Protein AF-A0A7S2EVF1-F1 (afdb_monomer_lite)

Organism: NCBI:txid49249

Foldseek 3Di:
DVVVVVVLVVVVPDDPPPCCPDPVVLVNLLVLLVVLLVCCVVPVDPVSVVSNVVSLVVLVVVVVVPPLVSVLSSLLSVLSVCLVPPPDPVVSLVSLVVSLVSCVVVVVLLSNLVSLQVSLVSLCVDPVRVVCNLVSLVSSLVSCVVVPVPVVSVVSCVVCVVSCVVVVVPPDPPPPPDDDDPDDDDDDDDDDDDDDDDDPDPDD

InterPro domains:
  IPR053159 Hybrid Signal Transduction Histidine Kinase [PTHR43642] (4-168)

pLDDT: mean 82.3, std 19.76, range [34.09, 98.44]

Sequence (204 aa):
VDKATEIYDQLKTSDMGCFKGTMFFNARLFFFALIEIHNFRITKKRKCNKNATKYRDMLRKYVAGGAINLVHKVQLLDAEMMKRTSQNSDKVLQKYKAAIVSATRSGFLQDAALSNYLCAQYCQTNSKLESYHEMYMVKSRDQFLSWGASEVAKSLCERYPNVFSKMKSLRPRRSSSSVHSIGQFSSTSKFQERHKAVNISDIN

Secondary structure (DSSP, 8-state):
-HHHHHHHHHHHHS--GGGGGSHHHHHHHHHHHHHHHHHHHHH--HHHHHHHHHHHHHHHHHHHTT-GGGHHHHHHHHHHHHTTT-S-HHHHHHHHHHHHHHHHHTT-HHHHHHHHHHHHHHHHT-TTTGGGHHHHHHHHHHHHHHHT-HHHHHHHHHH-HHHHHHHHHSS------------------------PPPP-----

Radius of gyration: 25.0 Å; chains: 1; bounding box: 50×73×69 Å

Structure (mmCIF, N/CA/C/O backbone):
data_AF-A0A7S2EVF1-F1
#
_entry.id   AF-A0A7S2EVF1-F1
#
loop_
_atom_site.group_PDB
_atom_site.id
_atom_site.type_symbol
_atom_site.label_atom_id
_atom_site.label_alt_id
_atom_site.label_comp_id
_atom_site.label_asym_id
_atom_site.label_entity_id
_atom_site.label_seq_id
_atom_site.pdbx_PDB_ins_code
_atom_site.Cartn_x
_atom_site.Cartn_y
_atom_site.Cartn_z
_atom_site.occupancy
_atom_site.B_iso_or_equiv
_atom_site.auth_seq_id
_atom_site.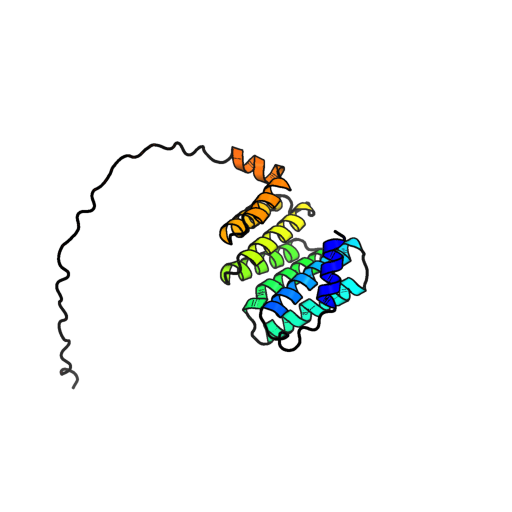auth_comp_id
_atom_site.auth_asym_id
_atom_site.auth_atom_id
_atom_site.pdbx_PDB_model_num
ATOM 1 N N . VAL A 1 1 ? 6.681 4.103 18.332 1.00 55.03 1 VAL A N 1
ATOM 2 C CA . VAL A 1 1 ? 6.821 4.710 16.985 1.00 55.03 1 VAL A CA 1
ATOM 3 C C . VAL A 1 1 ? 8.280 5.046 16.714 1.00 55.03 1 VAL A C 1
ATOM 5 O O . VAL A 1 1 ? 8.757 4.753 15.628 1.00 55.03 1 VAL A O 1
ATOM 8 N N . ASP A 1 2 ? 9.016 5.511 17.723 1.00 64.38 2 ASP A N 1
ATOM 9 C CA . ASP A 1 2 ? 10.409 5.966 17.592 1.00 64.38 2 ASP A CA 1
ATOM 10 C C . ASP A 1 2 ? 11.373 4.879 17.108 1.00 64.38 2 ASP A C 1
ATOM 12 O O . ASP A 1 2 ? 12.089 5.106 16.140 1.00 64.38 2 ASP A O 1
ATOM 16 N N . LYS A 1 3 ? 11.283 3.652 17.645 1.00 68.12 3 LYS A N 1
ATOM 17 C CA . LYS A 1 3 ? 12.075 2.506 17.150 1.00 68.12 3 LYS A CA 1
ATOM 18 C C . LYS A 1 3 ? 11.833 2.188 15.669 1.00 68.12 3 LYS A C 1
ATOM 20 O O . LYS A 1 3 ? 12.748 1.786 14.965 1.00 68.12 3 LYS A O 1
ATOM 25 N N . ALA A 1 4 ? 10.604 2.354 15.175 1.00 64.12 4 ALA A N 1
ATOM 26 C CA . ALA A 1 4 ? 10.293 2.090 13.769 1.00 64.12 4 ALA A CA 1
ATOM 27 C C . ALA A 1 4 ? 10.863 3.184 12.852 1.00 64.12 4 ALA A C 1
ATOM 29 O O . ALA A 1 4 ? 11.315 2.883 11.750 1.00 64.12 4 ALA A O 1
ATOM 30 N N . THR A 1 5 ? 10.868 4.435 13.319 1.00 70.69 5 THR A N 1
ATOM 31 C CA . THR A 1 5 ? 11.497 5.566 12.626 1.00 70.69 5 THR A CA 1
ATOM 32 C C . THR A 1 5 ? 13.019 5.430 12.612 1.00 70.69 5 THR A C 1
ATOM 34 O O . THR A 1 5 ? 13.636 5.626 11.572 1.00 70.69 5 THR A O 1
ATOM 37 N N . GLU A 1 6 ? 13.615 5.016 13.729 1.00 77.56 6 GLU A N 1
ATOM 38 C CA . GLU A 1 6 ? 15.051 4.762 13.846 1.00 77.56 6 GLU A CA 1
ATOM 39 C C . GLU A 1 6 ? 15.503 3.640 12.903 1.00 77.56 6 GLU A C 1
ATOM 41 O O . GLU A 1 6 ? 16.410 3.837 12.097 1.00 77.56 6 GLU A O 1
ATOM 46 N N . ILE A 1 7 ? 14.814 2.492 12.926 1.00 75.81 7 ILE A N 1
ATOM 47 C CA . ILE A 1 7 ? 15.079 1.382 12.001 1.00 75.81 7 ILE A CA 1
ATOM 48 C C . ILE A 1 7 ? 14.891 1.839 10.551 1.00 75.81 7 ILE A C 1
ATOM 50 O O . ILE A 1 7 ? 15.682 1.478 9.685 1.00 75.81 7 ILE A O 1
ATOM 54 N N . TYR A 1 8 ? 13.867 2.646 10.263 1.00 77.00 8 TYR A N 1
ATOM 55 C CA . TYR A 1 8 ? 13.660 3.200 8.928 1.00 77.00 8 TYR A CA 1
ATOM 56 C C . TYR A 1 8 ? 14.846 4.058 8.467 1.00 77.00 8 TYR A C 1
ATOM 58 O O . TYR A 1 8 ? 15.312 3.877 7.341 1.00 77.00 8 TYR A O 1
ATOM 66 N N . ASP A 1 9 ? 15.354 4.949 9.319 1.00 80.38 9 ASP A N 1
ATOM 67 C CA . ASP A 1 9 ? 16.477 5.827 8.986 1.00 80.38 9 ASP A CA 1
ATOM 68 C C . ASP A 1 9 ? 17.795 5.049 8.841 1.00 80.38 9 ASP A C 1
ATOM 70 O O . ASP A 1 9 ? 18.510 5.261 7.858 1.00 80.38 9 ASP A O 1
ATOM 74 N N . GLN A 1 10 ? 18.071 4.089 9.733 1.00 81.19 10 GLN A N 1
ATOM 75 C CA . GLN A 1 10 ? 19.222 3.177 9.631 1.00 81.19 10 GLN A CA 1
ATOM 76 C C . GLN A 1 10 ? 19.178 2.356 8.346 1.00 81.19 10 GLN A C 1
ATOM 78 O O . GLN A 1 10 ? 20.156 2.253 7.601 1.00 81.19 10 GLN A O 1
ATOM 83 N N . LEU A 1 11 ? 18.009 1.779 8.056 1.00 78.75 11 LEU A N 1
ATOM 84 C CA . LEU A 1 11 ? 17.814 1.034 6.835 1.00 78.75 11 LEU A CA 1
ATOM 85 C C . LEU A 1 11 ? 18.075 1.972 5.667 1.00 78.75 11 LEU A C 1
ATOM 87 O O . LEU A 1 11 ? 18.938 1.651 4.866 1.00 78.75 11 LEU A O 1
ATOM 91 N N . LYS A 1 12 ? 17.430 3.135 5.582 1.00 77.44 12 LYS A N 1
ATOM 92 C CA . LYS A 1 12 ? 17.523 4.075 4.454 1.00 77.44 12 LYS A CA 1
ATOM 93 C C . LYS A 1 12 ? 18.947 4.483 4.062 1.00 77.44 12 LYS A C 1
ATOM 95 O O . LYS A 1 12 ? 19.180 4.669 2.867 1.00 77.44 12 LYS A O 1
ATOM 100 N N . THR A 1 13 ? 19.862 4.628 5.017 1.00 78.69 13 THR A N 1
ATOM 101 C CA . THR A 1 13 ? 21.265 5.009 4.768 1.00 78.69 13 THR A CA 1
ATOM 102 C C . THR A 1 13 ? 22.155 3.838 4.351 1.00 78.69 13 THR A C 1
ATOM 104 O O . THR A 1 13 ? 23.229 4.067 3.802 1.00 78.69 13 THR A O 1
ATOM 107 N N . SER A 1 14 ? 21.704 2.598 4.549 1.00 78.12 14 SER A N 1
ATOM 108 C CA . SER A 1 14 ? 22.456 1.392 4.189 1.00 78.12 14 SER A CA 1
ATOM 109 C C . SER A 1 14 ? 22.606 1.252 2.665 1.00 78.12 14 SER A C 1
ATOM 111 O O . SER A 1 14 ? 21.599 1.219 1.944 1.00 78.12 14 SER A O 1
ATOM 113 N N . ASP A 1 15 ? 23.846 1.136 2.168 1.00 76.88 15 ASP A N 1
ATOM 114 C CA . ASP A 1 15 ? 24.102 0.828 0.757 1.00 76.88 15 ASP A CA 1
ATOM 115 C C . ASP A 1 15 ? 23.818 -0.649 0.477 1.00 76.88 15 ASP A C 1
ATOM 117 O O . ASP A 1 15 ? 24.323 -1.550 1.137 1.00 76.88 15 ASP A O 1
ATOM 121 N N . MET A 1 16 ? 22.986 -0.889 -0.531 1.00 71.94 16 MET A N 1
ATOM 122 C CA . MET A 1 16 ? 22.567 -2.233 -0.922 1.00 71.94 16 MET A CA 1
ATOM 123 C C . MET A 1 16 ? 23.526 -2.863 -1.943 1.00 71.94 16 MET A C 1
ATOM 125 O O . MET A 1 16 ? 23.289 -3.994 -2.352 1.00 71.94 16 MET A O 1
ATOM 129 N N . GLY A 1 17 ? 24.570 -2.153 -2.395 1.00 77.00 17 GLY A N 1
ATOM 130 C CA . GLY A 1 17 ? 25.591 -2.698 -3.297 1.00 77.00 17 GLY A CA 1
ATOM 131 C C . GLY A 1 17 ? 24.996 -3.411 -4.519 1.00 77.00 17 GLY A C 1
ATOM 132 O O . GLY A 1 17 ? 24.158 -2.847 -5.231 1.00 77.00 17 GLY A O 1
ATOM 133 N N . CYS A 1 18 ? 25.388 -4.672 -4.730 1.00 70.62 18 CYS A N 1
ATOM 134 C CA . CYS A 1 18 ? 24.911 -5.533 -5.820 1.00 70.62 18 CYS A CA 1
ATOM 135 C C . CYS A 1 18 ? 23.431 -5.952 -5.700 1.00 70.62 18 CYS A C 1
ATOM 137 O O . CYS A 1 18 ? 22.826 -6.370 -6.686 1.00 70.62 18 CYS A O 1
ATOM 139 N N . PHE A 1 19 ? 22.793 -5.783 -4.537 1.00 70.81 19 PHE A N 1
ATOM 140 C CA . PHE A 1 19 ? 21.404 -6.195 -4.317 1.00 70.81 19 PHE A CA 1
ATOM 141 C C . PHE A 1 19 ? 20.368 -5.255 -4.951 1.00 70.81 19 PHE A C 1
ATOM 143 O O . PHE A 1 19 ? 19.174 -5.557 -4.905 1.00 70.81 19 PHE A O 1
ATOM 150 N N . LYS A 1 20 ? 20.785 -4.146 -5.580 1.00 67.44 20 LYS A N 1
ATOM 151 C CA . LYS A 1 20 ? 19.907 -3.132 -6.203 1.00 67.44 20 LYS A CA 1
ATOM 152 C C . LYS A 1 20 ? 19.003 -3.672 -7.330 1.00 67.44 20 LYS A C 1
ATOM 154 O O . LYS A 1 20 ? 18.034 -3.009 -7.680 1.00 67.44 20 LYS A O 1
ATOM 159 N N . GLY A 1 21 ? 19.273 -4.867 -7.863 1.00 67.69 21 GLY A N 1
ATOM 160 C CA . GLY A 1 21 ? 18.413 -5.558 -8.840 1.00 67.69 21 GLY A CA 1
ATOM 161 C C . GLY A 1 21 ? 17.514 -6.658 -8.258 1.00 67.69 21 GLY A C 1
ATOM 162 O O . GLY A 1 21 ? 16.771 -7.297 -8.995 1.00 67.69 21 GLY A O 1
ATOM 163 N N . THR A 1 22 ? 17.581 -6.918 -6.951 1.00 81.44 22 THR A N 1
ATOM 164 C CA . THR A 1 22 ? 16.930 -8.089 -6.342 1.00 81.44 22 THR A CA 1
ATOM 165 C C . THR A 1 22 ? 15.498 -7.820 -5.888 1.00 81.44 22 THR A C 1
ATOM 167 O O . THR A 1 22 ? 15.088 -6.686 -5.626 1.00 81.44 22 THR A O 1
ATOM 170 N N . MET A 1 23 ? 14.734 -8.900 -5.709 1.00 80.50 23 MET A N 1
ATOM 171 C CA . MET A 1 23 ? 13.386 -8.849 -5.137 1.00 80.50 23 MET A CA 1
ATOM 172 C C . MET A 1 23 ? 13.354 -8.137 -3.774 1.00 80.50 23 MET A C 1
ATOM 174 O O . MET A 1 23 ? 12.434 -7.362 -3.514 1.00 80.50 23 MET A O 1
ATOM 178 N N . PHE A 1 24 ? 14.366 -8.346 -2.926 1.00 81.25 24 PHE A N 1
ATOM 179 C CA . PHE A 1 24 ? 14.456 -7.724 -1.601 1.00 81.25 24 PHE A CA 1
ATOM 180 C C . PHE A 1 24 ? 14.573 -6.205 -1.683 1.00 81.25 24 PHE A C 1
ATOM 182 O O . PHE A 1 24 ? 13.913 -5.482 -0.933 1.00 81.25 24 PHE A O 1
ATOM 189 N N . PHE A 1 25 ? 15.358 -5.708 -2.639 1.00 86.25 25 PHE A N 1
ATOM 190 C CA . PHE A 1 25 ? 15.462 -4.277 -2.882 1.00 86.25 25 PHE A CA 1
ATOM 191 C C . PHE A 1 25 ? 14.127 -3.687 -3.344 1.00 86.25 25 PHE A C 1
ATOM 193 O O . PHE A 1 25 ? 13.690 -2.667 -2.813 1.00 86.25 25 PHE A O 1
ATOM 200 N N . ASN A 1 26 ? 13.418 -4.365 -4.248 1.00 88.81 26 ASN A N 1
ATOM 201 C CA . ASN A 1 26 ? 12.102 -3.917 -4.707 1.00 88.81 26 ASN A CA 1
ATOM 202 C C . ASN A 1 26 ? 11.056 -3.907 -3.581 1.00 88.81 26 ASN A C 1
ATOM 204 O O . ASN A 1 26 ? 10.290 -2.949 -3.452 1.00 88.81 26 ASN A O 1
ATOM 208 N N . ALA A 1 27 ? 11.042 -4.937 -2.730 1.00 88.31 27 ALA A N 1
ATOM 209 C CA . ALA A 1 27 ? 10.176 -4.986 -1.553 1.00 88.31 27 ALA A CA 1
ATOM 210 C C . ALA A 1 27 ? 10.473 -3.823 -0.594 1.00 88.31 27 ALA A C 1
ATOM 212 O O . ALA A 1 27 ? 9.561 -3.143 -0.124 1.00 88.31 27 ALA A O 1
ATOM 213 N N . ARG A 1 28 ? 11.754 -3.532 -0.371 1.00 89.38 28 ARG A N 1
ATOM 214 C CA . ARG A 1 28 ? 12.200 -2.409 0.451 1.00 89.38 28 ARG A CA 1
ATOM 215 C C . ARG A 1 28 ? 11.779 -1.052 -0.118 1.00 89.38 28 ARG A C 1
ATOM 217 O O . ARG A 1 28 ? 11.241 -0.240 0.629 1.00 89.38 28 ARG A O 1
ATOM 224 N N . LEU A 1 29 ? 11.963 -0.811 -1.420 1.00 91.94 29 LEU A N 1
ATOM 225 C CA . LEU A 1 29 ? 11.494 0.416 -2.083 1.00 91.94 29 LEU A CA 1
ATOM 226 C C . LEU A 1 29 ? 9.989 0.623 -1.883 1.00 91.94 29 LEU A C 1
ATOM 228 O O . LEU A 1 29 ? 9.541 1.733 -1.603 1.00 91.94 29 LEU A O 1
ATOM 232 N N . PHE A 1 30 ? 9.218 -0.457 -2.000 1.00 95.06 30 PHE A N 1
ATOM 233 C CA . PHE A 1 30 ? 7.774 -0.434 -1.811 1.00 95.06 30 PHE A CA 1
ATOM 234 C C . PHE A 1 30 ? 7.374 -0.041 -0.384 1.00 95.06 30 PHE A C 1
ATOM 236 O O . PHE A 1 30 ? 6.577 0.882 -0.207 1.00 95.06 30 PHE A O 1
ATOM 243 N N . PHE A 1 31 ? 7.955 -0.674 0.637 1.00 93.88 31 PHE A N 1
ATOM 244 C CA . PHE A 1 31 ? 7.644 -0.327 2.026 1.00 93.88 31 PHE A CA 1
ATOM 245 C C . PHE A 1 31 ? 8.135 1.075 2.400 1.00 93.88 31 PHE A C 1
ATOM 247 O O . PHE A 1 31 ? 7.414 1.811 3.071 1.00 93.88 31 PHE A O 1
ATOM 254 N N . PHE A 1 32 ? 9.301 1.500 1.908 1.00 93.56 32 PHE A N 1
ATOM 255 C CA . PHE A 1 32 ? 9.779 2.871 2.095 1.00 93.56 32 PHE A CA 1
ATOM 256 C C . PHE A 1 32 ? 8.841 3.906 1.481 1.00 93.56 32 PHE A C 1
ATOM 258 O O . PHE A 1 32 ? 8.575 4.932 2.103 1.00 93.56 32 PHE A O 1
ATOM 265 N N . ALA A 1 33 ? 8.295 3.635 0.294 1.00 95.25 33 ALA A N 1
ATOM 266 C CA . ALA A 1 33 ? 7.301 4.510 -0.309 1.00 95.25 33 ALA A CA 1
ATOM 267 C C . ALA A 1 33 ? 6.054 4.642 0.583 1.00 95.25 33 ALA A C 1
ATOM 269 O O . ALA A 1 33 ? 5.615 5.762 0.839 1.00 95.25 33 ALA A O 1
ATOM 270 N N . LEU A 1 34 ? 5.523 3.535 1.119 1.00 95.12 34 LEU A N 1
ATOM 271 C CA . LEU A 1 34 ? 4.372 3.561 2.033 1.00 95.12 34 LEU A CA 1
ATOM 272 C C . LEU A 1 34 ? 4.665 4.328 3.331 1.00 95.12 34 LEU A C 1
ATOM 274 O O . LEU A 1 34 ? 3.843 5.141 3.761 1.00 95.12 34 LEU A O 1
ATOM 278 N N . ILE A 1 35 ? 5.841 4.117 3.929 1.00 92.75 35 ILE A N 1
ATOM 279 C CA . ILE A 1 35 ? 6.273 4.828 5.141 1.00 92.75 35 ILE A CA 1
ATOM 280 C C . ILE A 1 35 ? 6.385 6.329 4.865 1.00 92.75 35 ILE A C 1
ATOM 282 O O . ILE A 1 35 ? 5.868 7.130 5.637 1.00 92.75 35 ILE A O 1
ATOM 286 N N . GLU A 1 36 ? 6.988 6.739 3.748 1.00 93.00 36 GLU A N 1
ATOM 287 C CA . GLU A 1 36 ? 7.104 8.158 3.394 1.00 93.00 36 GLU A CA 1
ATOM 288 C C . GLU A 1 36 ? 5.742 8.801 3.093 1.00 93.00 36 GLU A C 1
ATOM 290 O O . GLU A 1 36 ? 5.513 9.956 3.464 1.00 93.00 36 GLU A O 1
ATOM 295 N N . ILE A 1 37 ? 4.801 8.066 2.487 1.00 93.62 37 ILE A N 1
ATOM 296 C CA . ILE A 1 37 ? 3.418 8.537 2.311 1.00 93.62 37 ILE A CA 1
ATOM 297 C C . ILE A 1 37 ? 2.750 8.754 3.676 1.00 93.62 37 ILE A C 1
ATOM 299 O O . ILE A 1 37 ? 2.117 9.792 3.900 1.00 93.62 37 ILE A O 1
ATOM 303 N N . HIS A 1 38 ? 2.921 7.813 4.606 1.00 91.00 38 HIS A N 1
ATOM 304 C CA . HIS A 1 38 ? 2.386 7.920 5.959 1.00 91.00 38 HIS A CA 1
ATOM 305 C C . HIS A 1 38 ? 3.026 9.075 6.746 1.00 91.00 38 HIS A C 1
ATOM 307 O O . HIS A 1 38 ? 2.318 9.903 7.321 1.00 91.00 38 HIS A O 1
ATOM 313 N N . ASN A 1 39 ? 4.353 9.196 6.709 1.00 90.44 39 ASN A N 1
ATOM 314 C CA . ASN A 1 39 ? 5.100 10.264 7.368 1.00 90.44 39 ASN A CA 1
ATOM 315 C C . ASN A 1 39 ? 4.745 11.633 6.798 1.00 90.44 39 ASN A C 1
ATOM 317 O O . ASN A 1 39 ? 4.622 12.597 7.552 1.00 90.44 39 ASN A O 1
ATOM 321 N N . PHE A 1 40 ? 4.515 11.742 5.488 1.00 91.31 40 PHE A N 1
ATOM 322 C CA . PHE A 1 40 ? 4.000 12.971 4.894 1.00 91.31 40 PHE A CA 1
ATOM 323 C C . PHE A 1 40 ? 2.616 13.332 5.440 1.00 91.31 40 PHE A C 1
ATOM 325 O O . PHE A 1 40 ? 2.336 14.509 5.651 1.00 91.31 40 PHE A O 1
ATOM 332 N N . ARG A 1 41 ? 1.743 12.351 5.696 1.00 87.56 41 ARG A N 1
ATOM 333 C CA . ARG A 1 41 ? 0.413 12.612 6.266 1.00 87.56 41 ARG A CA 1
ATOM 334 C C . ARG A 1 41 ? 0.501 13.248 7.654 1.00 87.56 41 ARG A C 1
ATOM 336 O O . ARG A 1 41 ? -0.267 14.171 7.909 1.00 87.56 41 ARG A O 1
ATOM 343 N N . ILE A 1 42 ? 1.433 12.784 8.487 1.00 87.88 42 ILE A N 1
ATOM 344 C CA . ILE A 1 42 ? 1.648 13.285 9.853 1.00 87.88 42 ILE A CA 1
ATOM 345 C C . ILE A 1 42 ? 2.418 14.610 9.838 1.00 87.88 42 ILE A C 1
ATOM 347 O O . ILE A 1 42 ? 1.977 15.598 10.406 1.00 87.88 42 ILE A O 1
ATOM 351 N N . THR A 1 43 ? 3.569 14.645 9.166 1.00 88.62 43 THR A N 1
ATOM 352 C CA . THR A 1 43 ? 4.529 15.756 9.274 1.00 88.62 43 THR A CA 1
ATOM 353 C C . THR A 1 43 ? 4.333 16.857 8.234 1.00 88.62 43 THR A C 1
ATOM 355 O O . THR A 1 43 ? 4.904 17.933 8.377 1.00 88.62 43 THR A O 1
ATOM 358 N N . LYS A 1 44 ? 3.615 16.577 7.135 1.00 88.31 44 LYS A N 1
ATOM 359 C CA . LYS A 1 44 ? 3.437 17.456 5.958 1.00 88.31 44 LYS A CA 1
ATOM 360 C C . LYS A 1 44 ? 4.744 17.943 5.310 1.00 88.31 44 LYS A C 1
ATOM 362 O O . LYS A 1 44 ? 4.727 18.810 4.435 1.00 88.31 44 LYS A O 1
ATOM 367 N N . LYS A 1 45 ? 5.893 17.351 5.658 1.00 88.81 45 LYS A N 1
ATOM 368 C CA . LYS A 1 45 ? 7.207 17.745 5.134 1.00 88.81 45 LYS A CA 1
ATOM 369 C C . LYS A 1 45 ? 7.330 17.411 3.647 1.00 88.81 45 LYS A C 1
ATOM 371 O O . LYS A 1 45 ? 7.246 16.251 3.246 1.00 88.81 45 LYS A O 1
ATOM 376 N N . ARG A 1 46 ? 7.657 18.412 2.820 1.00 88.88 46 ARG A N 1
ATOM 377 C CA . ARG A 1 46 ? 7.876 18.250 1.365 1.00 88.88 46 ARG A CA 1
ATOM 378 C C . ARG A 1 46 ? 8.877 17.140 1.016 1.00 88.88 46 ARG A C 1
ATOM 380 O O . ARG A 1 46 ? 8.694 16.461 0.008 1.00 88.88 46 ARG A O 1
ATOM 387 N N . LYS A 1 47 ? 9.904 16.928 1.850 1.00 90.69 47 LYS A N 1
ATOM 388 C CA . LYS A 1 47 ? 10.914 15.868 1.673 1.00 90.69 47 LYS A CA 1
ATOM 389 C C . LYS A 1 47 ? 10.285 14.469 1.623 1.00 90.69 47 LYS A C 1
ATOM 391 O O . LYS A 1 47 ? 10.650 13.691 0.749 1.00 90.69 47 LYS A O 1
ATOM 396 N N . CYS A 1 48 ? 9.310 14.180 2.485 1.00 88.88 48 CYS A N 1
ATOM 397 C CA . CYS A 1 48 ? 8.631 12.883 2.510 1.00 88.88 48 CYS A CA 1
ATOM 398 C C . CYS A 1 48 ? 7.852 12.632 1.218 1.00 88.88 48 CYS A C 1
ATOM 400 O O . CYS A 1 48 ? 7.986 11.580 0.601 1.00 88.88 48 CYS A O 1
ATOM 402 N N . ASN A 1 49 ? 7.125 13.644 0.728 1.00 89.88 49 ASN A N 1
ATOM 403 C CA . ASN A 1 49 ? 6.417 13.524 -0.546 1.00 89.88 49 ASN A CA 1
ATOM 404 C C . ASN A 1 49 ? 7.381 13.301 -1.723 1.00 89.88 49 ASN A C 1
ATOM 406 O O . ASN A 1 49 ? 7.119 12.454 -2.570 1.00 89.88 49 ASN A O 1
ATOM 410 N N . LYS A 1 50 ? 8.519 14.011 -1.756 1.00 92.88 50 LYS A N 1
ATOM 411 C CA . LYS A 1 50 ? 9.555 13.802 -2.782 1.00 92.88 50 LYS A CA 1
ATOM 412 C C . LYS A 1 50 ? 10.111 12.373 -2.747 1.00 92.88 50 LYS A C 1
ATOM 414 O O . LYS A 1 50 ? 10.245 11.757 -3.800 1.00 92.88 50 LYS A O 1
ATOM 419 N N . ASN A 1 51 ? 10.397 11.836 -1.559 1.00 92.62 51 ASN A N 1
ATOM 420 C CA . ASN A 1 51 ? 10.910 10.471 -1.411 1.00 92.62 51 ASN A CA 1
ATOM 421 C C . ASN A 1 51 ? 9.875 9.424 -1.841 1.00 92.62 51 ASN A C 1
ATOM 423 O O . ASN A 1 51 ? 10.215 8.519 -2.598 1.00 92.62 51 ASN A O 1
ATOM 427 N N . ALA A 1 52 ? 8.615 9.576 -1.423 1.00 93.38 52 ALA A N 1
ATOM 428 C CA . ALA A 1 52 ? 7.525 8.694 -1.832 1.00 93.38 52 ALA A CA 1
ATOM 429 C C . ALA A 1 52 ? 7.388 8.627 -3.362 1.00 93.38 52 ALA A C 1
ATOM 431 O O . ALA A 1 52 ? 7.380 7.537 -3.935 1.00 93.38 52 ALA A O 1
ATOM 432 N N . THR A 1 53 ? 7.355 9.789 -4.027 1.00 94.75 53 THR A N 1
ATOM 433 C CA . THR A 1 53 ? 7.303 9.867 -5.494 1.00 94.75 53 THR A CA 1
ATOM 434 C C . THR A 1 53 ? 8.534 9.224 -6.130 1.00 94.75 53 THR A C 1
ATOM 436 O O . THR A 1 53 ? 8.390 8.416 -7.041 1.00 94.75 53 THR A O 1
ATOM 439 N N . LYS A 1 54 ? 9.739 9.492 -5.604 1.00 95.12 54 LYS A N 1
ATOM 440 C CA . LYS A 1 54 ? 10.988 8.889 -6.095 1.00 95.12 54 LYS A CA 1
ATOM 441 C C . LYS A 1 54 ? 10.930 7.359 -6.077 1.00 95.12 54 LYS A C 1
ATOM 443 O O . LYS A 1 54 ? 11.202 6.731 -7.096 1.00 95.12 54 LYS A O 1
ATOM 448 N N . TYR A 1 55 ? 10.588 6.754 -4.939 1.00 94.62 55 TYR A N 1
ATOM 449 C CA . TYR A 1 55 ? 10.568 5.294 -4.798 1.00 94.62 55 TYR A CA 1
ATOM 450 C C . TYR A 1 55 ? 9.511 4.640 -5.688 1.00 94.62 55 TYR A C 1
ATOM 452 O O . TYR A 1 55 ? 9.774 3.625 -6.333 1.00 94.62 55 TYR A O 1
ATOM 460 N N . ARG A 1 56 ? 8.335 5.258 -5.785 1.00 95.75 56 ARG A N 1
ATOM 461 C CA . ARG A 1 56 ? 7.292 4.823 -6.708 1.00 95.75 56 ARG A CA 1
ATOM 462 C C . ARG A 1 56 ? 7.753 4.875 -8.165 1.00 95.75 56 ARG A C 1
ATOM 464 O O . ARG A 1 56 ? 7.521 3.922 -8.903 1.00 95.75 56 ARG A O 1
ATOM 471 N N . ASP A 1 57 ? 8.377 5.969 -8.592 1.00 95.75 57 ASP A N 1
ATOM 472 C CA . ASP A 1 57 ? 8.801 6.134 -9.983 1.00 95.75 57 ASP A CA 1
ATOM 473 C C . ASP A 1 57 ? 9.921 5.156 -10.353 1.00 95.75 57 ASP A C 1
ATOM 475 O O . ASP A 1 57 ? 9.956 4.667 -11.481 1.00 95.75 57 ASP A O 1
ATOM 479 N N . MET A 1 58 ? 10.783 4.791 -9.398 1.00 94.31 58 MET A N 1
ATOM 480 C CA . MET A 1 58 ? 11.738 3.690 -9.571 1.00 94.31 58 MET A CA 1
ATOM 481 C C . MET A 1 58 ? 11.023 2.356 -9.831 1.00 94.31 58 MET A C 1
ATOM 483 O O . MET A 1 58 ? 11.313 1.699 -10.827 1.00 94.31 58 MET A O 1
ATOM 487 N N . LEU A 1 59 ? 10.041 1.985 -9.000 1.00 94.75 59 LEU A N 1
ATOM 488 C CA . LEU A 1 59 ? 9.263 0.754 -9.202 1.00 94.75 59 LEU A CA 1
ATOM 489 C C . LEU A 1 59 ? 8.497 0.767 -10.529 1.00 94.75 59 LEU A C 1
ATOM 491 O O . LEU A 1 59 ? 8.438 -0.241 -11.227 1.00 94.75 59 LEU A O 1
ATOM 495 N N . ARG A 1 60 ? 7.951 1.922 -10.919 1.00 95.94 60 ARG A N 1
ATOM 496 C CA . ARG A 1 60 ? 7.275 2.093 -12.206 1.00 95.94 60 ARG A CA 1
ATOM 497 C C . ARG A 1 60 ? 8.221 1.879 -13.387 1.00 95.94 60 ARG A C 1
ATOM 499 O O . ARG A 1 60 ? 7.807 1.259 -14.360 1.00 95.94 60 ARG A O 1
ATOM 506 N N . LYS A 1 61 ? 9.467 2.361 -13.313 1.00 94.94 61 LYS A N 1
ATOM 507 C CA . LYS A 1 61 ? 10.480 2.093 -14.348 1.00 94.94 61 LYS A CA 1
ATOM 508 C C . LYS A 1 61 ? 10.743 0.595 -14.490 1.00 94.94 61 LYS A C 1
ATOM 510 O O . LYS A 1 61 ? 10.813 0.111 -15.611 1.00 94.94 61 LYS A O 1
ATOM 515 N N . TYR A 1 62 ? 10.809 -0.145 -13.383 1.00 93.38 62 TYR A N 1
ATOM 516 C CA . TYR A 1 62 ? 10.953 -1.603 -13.440 1.00 93.38 62 TYR A CA 1
ATOM 517 C C . TYR A 1 62 ? 9.735 -2.288 -14.060 1.00 93.38 62 TYR A C 1
ATOM 519 O O . TYR A 1 62 ? 9.902 -3.164 -14.901 1.00 93.38 62 TYR A O 1
ATOM 527 N N . VAL A 1 63 ? 8.517 -1.857 -13.716 1.00 95.19 63 VAL A N 1
ATOM 528 C CA . VAL A 1 63 ? 7.294 -2.364 -14.362 1.00 95.19 63 VAL A CA 1
ATOM 529 C C . VAL A 1 63 ? 7.313 -2.095 -15.870 1.00 95.19 63 VAL A C 1
ATOM 531 O O . VAL A 1 63 ? 7.009 -2.995 -16.645 1.00 95.19 63 VAL A O 1
ATOM 534 N N . ALA A 1 64 ? 7.712 -0.891 -16.295 1.00 94.50 64 ALA A N 1
ATOM 535 C CA . ALA A 1 64 ? 7.838 -0.544 -17.712 1.00 94.50 64 ALA A CA 1
ATOM 536 C C . ALA A 1 64 ? 8.915 -1.376 -18.432 1.00 94.50 64 ALA A C 1
ATOM 538 O O . ALA A 1 64 ? 8.761 -1.686 -19.606 1.00 94.50 64 ALA A O 1
ATOM 539 N N . GLY A 1 65 ? 9.970 -1.775 -17.716 1.00 92.12 65 GLY A N 1
ATOM 540 C CA . GLY A 1 65 ? 10.993 -2.706 -18.193 1.00 92.12 65 GLY A CA 1
ATOM 541 C C . GLY A 1 65 ? 10.599 -4.188 -18.135 1.00 92.12 65 GLY A C 1
ATOM 542 O O . GLY A 1 65 ? 11.450 -5.031 -18.392 1.00 92.12 65 GLY A O 1
ATOM 543 N N . GLY A 1 66 ? 9.352 -4.525 -17.780 1.00 91.44 66 GLY A N 1
ATOM 544 C CA . GLY A 1 66 ? 8.837 -5.901 -17.800 1.00 91.44 66 GLY A CA 1
ATOM 545 C C . GLY A 1 66 ? 8.721 -6.596 -16.438 1.00 91.44 66 GLY A C 1
ATOM 546 O O . GLY A 1 66 ? 8.339 -7.764 -16.386 1.00 91.44 66 GLY A O 1
ATOM 547 N N . ALA A 1 67 ? 8.987 -5.915 -15.317 1.00 91.75 67 ALA A N 1
ATOM 548 C CA . ALA A 1 67 ? 8.819 -6.489 -13.976 1.00 91.75 67 ALA A CA 1
ATOM 549 C C . ALA A 1 67 ? 7.334 -6.550 -13.557 1.00 91.75 67 ALA A C 1
ATOM 551 O O . ALA A 1 67 ? 6.855 -5.769 -12.728 1.00 91.75 67 ALA A O 1
ATOM 552 N N . ILE A 1 68 ? 6.585 -7.487 -14.144 1.00 91.44 68 ILE A N 1
ATOM 553 C CA . ILE A 1 68 ? 5.133 -7.653 -13.940 1.00 91.44 68 ILE A CA 1
ATOM 554 C C . ILE A 1 68 ? 4.796 -7.948 -12.467 1.00 91.44 68 ILE A C 1
ATOM 556 O O . ILE A 1 68 ? 3.778 -7.489 -11.952 1.00 91.44 68 ILE A O 1
ATOM 560 N N . ASN A 1 69 ? 5.696 -8.623 -11.746 1.00 92.25 69 ASN A N 1
ATOM 561 C CA . ASN A 1 69 ? 5.579 -8.914 -10.314 1.00 92.25 69 ASN A CA 1
ATOM 562 C C . ASN A 1 69 ? 5.616 -7.671 -9.400 1.00 92.25 69 ASN A C 1
ATOM 564 O O . ASN A 1 69 ? 5.502 -7.808 -8.185 1.00 92.25 69 ASN A O 1
ATOM 568 N N . LEU A 1 70 ? 5.797 -6.464 -9.944 1.00 95.00 70 LEU A N 1
ATOM 569 C CA . LEU A 1 70 ? 5.752 -5.203 -9.196 1.00 95.00 70 LEU A CA 1
ATOM 570 C C . LEU A 1 70 ? 4.500 -4.368 -9.502 1.00 95.00 70 LEU A C 1
ATOM 572 O O . LEU A 1 70 ? 4.284 -3.332 -8.867 1.00 95.00 70 LEU A O 1
ATOM 576 N N . VAL A 1 71 ? 3.658 -4.800 -10.446 1.00 96.69 71 VAL A N 1
ATOM 577 C CA . VAL A 1 71 ? 2.493 -4.034 -10.919 1.00 96.69 71 VAL A CA 1
ATOM 578 C C . VAL A 1 71 ? 1.542 -3.697 -9.773 1.00 96.69 71 VAL A C 1
ATOM 580 O O . VAL A 1 71 ? 1.156 -2.538 -9.613 1.00 96.69 71 VAL A O 1
ATOM 583 N N . HIS A 1 72 ? 1.191 -4.678 -8.940 1.00 97.12 72 HIS A N 1
ATOM 584 C CA . HIS A 1 72 ? 0.274 -4.477 -7.816 1.00 97.12 72 HIS A CA 1
ATOM 585 C C . HIS A 1 72 ? 0.834 -3.517 -6.762 1.00 97.12 72 HIS A C 1
ATOM 587 O O . HIS A 1 72 ? 0.089 -2.714 -6.202 1.00 97.12 72 HIS A O 1
ATOM 593 N N . LYS A 1 73 ? 2.155 -3.534 -6.542 1.00 97.44 73 LYS A N 1
ATOM 594 C CA . LYS A 1 73 ? 2.841 -2.604 -5.635 1.00 97.44 73 LYS A CA 1
ATOM 595 C C . LYS A 1 73 ? 2.723 -1.166 -6.134 1.00 97.44 73 LYS A C 1
ATOM 597 O O . LYS A 1 73 ? 2.347 -0.285 -5.365 1.00 97.44 73 LYS A O 1
ATOM 602 N N . VAL A 1 74 ? 2.978 -0.925 -7.423 1.00 97.69 74 VAL A N 1
ATOM 603 C CA . VAL A 1 74 ? 2.819 0.410 -8.030 1.00 97.69 74 VAL A CA 1
ATOM 604 C C . VAL A 1 74 ? 1.360 0.865 -7.977 1.00 97.69 74 VAL A C 1
ATOM 606 O O . VAL A 1 74 ? 1.095 2.001 -7.596 1.00 97.69 74 VAL A O 1
ATOM 609 N N . GLN A 1 75 ? 0.404 -0.015 -8.285 1.00 97.94 75 GLN A N 1
ATOM 610 C CA . GLN A 1 75 ? -1.026 0.305 -8.207 1.00 97.94 75 GLN A CA 1
ATOM 611 C C . GLN A 1 75 ? -1.466 0.701 -6.790 1.00 97.94 75 GLN A C 1
ATOM 613 O O . GLN A 1 75 ? -2.255 1.635 -6.637 1.00 97.94 75 GLN A O 1
ATOM 618 N N . LEU A 1 76 ? -0.944 0.036 -5.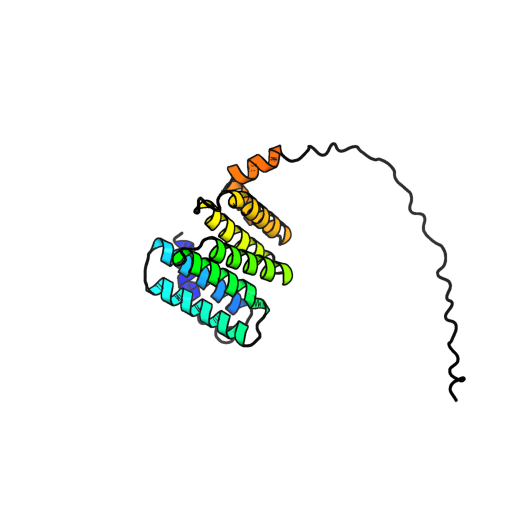754 1.00 98.25 76 LEU A N 1
ATOM 619 C CA . LEU A 1 76 ? -1.240 0.395 -4.368 1.00 98.25 76 LEU A CA 1
ATOM 620 C C . LEU A 1 76 ? -0.650 1.760 -3.995 1.00 98.25 76 LEU A C 1
ATOM 622 O O . LEU A 1 76 ? -1.334 2.578 -3.381 1.00 98.25 76 LEU A O 1
ATOM 626 N N . LEU A 1 77 ? 0.599 2.028 -4.394 1.00 97.56 77 LEU A N 1
ATOM 627 C CA . LEU A 1 77 ? 1.226 3.335 -4.179 1.00 97.56 77 LEU A CA 1
ATOM 628 C C . LEU A 1 77 ? 0.454 4.449 -4.897 1.00 97.56 77 LEU A C 1
ATOM 630 O O . LEU A 1 77 ? 0.255 5.518 -4.324 1.00 97.56 77 LEU A O 1
ATOM 634 N N . ASP A 1 78 ? -0.040 4.193 -6.110 1.00 96.62 78 ASP A N 1
ATOM 635 C CA . ASP A 1 78 ? -0.906 5.121 -6.843 1.00 96.62 78 ASP A CA 1
ATOM 636 C C . ASP A 1 78 ? -2.179 5.433 -6.058 1.00 96.62 78 ASP A C 1
ATOM 638 O O . ASP A 1 78 ? -2.543 6.602 -5.935 1.00 96.62 78 ASP A O 1
ATOM 642 N N . ALA A 1 79 ? -2.830 4.412 -5.494 1.00 97.06 79 ALA A N 1
ATOM 643 C CA . ALA A 1 79 ? -4.039 4.580 -4.693 1.00 97.06 79 ALA A CA 1
ATOM 644 C C . ALA A 1 79 ? -3.785 5.447 -3.447 1.00 97.06 79 ALA A C 1
ATOM 646 O O . ALA A 1 79 ? -4.481 6.441 -3.233 1.00 97.06 79 ALA A O 1
ATOM 647 N N . GLU A 1 80 ? -2.742 5.136 -2.673 1.00 96.56 80 GLU A N 1
ATOM 648 C CA . GLU A 1 80 ? -2.354 5.902 -1.479 1.00 96.56 80 GLU A CA 1
ATOM 649 C C . GLU A 1 80 ? -1.947 7.346 -1.813 1.00 96.56 80 GLU A C 1
ATOM 651 O O . GLU A 1 80 ? -2.251 8.288 -1.074 1.00 96.56 80 GLU A O 1
ATOM 656 N N . MET A 1 81 ? -1.285 7.562 -2.953 1.00 94.44 81 MET A N 1
ATOM 657 C CA . MET A 1 81 ? -0.960 8.911 -3.400 1.00 94.44 81 MET A CA 1
ATOM 658 C C . MET A 1 81 ? -2.209 9.681 -3.840 1.00 94.44 81 MET A C 1
ATOM 660 O O . MET A 1 81 ? -2.350 10.838 -3.437 1.00 94.44 81 MET A O 1
ATOM 664 N N . MET A 1 82 ? -3.111 9.050 -4.601 1.00 94.06 82 MET A N 1
ATOM 665 C CA . MET A 1 82 ? -4.361 9.645 -5.091 1.00 94.06 82 MET A CA 1
ATOM 666 C C . MET A 1 82 ? -5.345 9.965 -3.972 1.00 94.06 82 MET A C 1
ATOM 668 O O . MET A 1 82 ? -6.013 10.992 -4.042 1.00 94.06 82 MET A O 1
ATOM 672 N N . LYS A 1 83 ? -5.396 9.150 -2.914 1.00 91.69 83 LYS A N 1
ATOM 673 C CA . LYS A 1 83 ? -6.193 9.409 -1.705 1.00 91.69 83 LYS A CA 1
ATOM 674 C C . LYS A 1 83 ? -5.981 10.816 -1.130 1.00 91.69 83 LYS A C 1
ATOM 676 O O . LYS A 1 83 ? -6.872 11.347 -0.479 1.00 91.69 83 LYS A O 1
ATOM 681 N N . ARG A 1 84 ? -4.808 11.419 -1.353 1.00 83.25 84 ARG A N 1
ATOM 682 C CA . ARG A 1 84 ? -4.442 12.748 -0.835 1.00 83.25 84 ARG A CA 1
ATOM 683 C C . ARG A 1 84 ? -4.842 13.901 -1.752 1.00 83.25 84 ARG A C 1
ATOM 685 O O . ARG A 1 84 ? -4.972 15.020 -1.273 1.00 83.25 84 ARG A O 1
ATOM 692 N N . THR A 1 85 ? -4.933 13.656 -3.055 1.00 83.44 85 THR A N 1
ATOM 693 C CA . THR A 1 85 ? -5.067 14.710 -4.073 1.00 83.44 85 THR A CA 1
ATOM 694 C C . THR A 1 85 ? -6.393 14.652 -4.816 1.00 83.44 85 THR A C 1
ATOM 696 O O . THR A 1 85 ? -6.820 15.655 -5.378 1.00 83.44 85 THR A O 1
ATOM 699 N N . SER A 1 86 ? -7.045 13.491 -4.848 1.00 84.06 86 SER A N 1
ATOM 700 C CA . SER A 1 86 ? -8.268 13.290 -5.609 1.00 84.06 86 SER A CA 1
ATOM 701 C C . SER A 1 86 ? -9.501 13.612 -4.775 1.00 84.06 86 SER A C 1
ATOM 703 O O . SER A 1 86 ? -9.678 13.086 -3.680 1.00 84.06 86 SER A O 1
ATOM 705 N N . GLN A 1 87 ? -10.395 14.414 -5.348 1.00 84.00 87 GLN A N 1
ATOM 706 C CA . GLN A 1 87 ? -11.746 14.631 -4.822 1.00 84.00 87 GLN A CA 1
ATOM 707 C C . GLN A 1 87 ? -12.710 13.491 -5.199 1.00 84.00 87 GLN A C 1
ATOM 709 O O . GLN A 1 87 ? -13.808 13.400 -4.657 1.00 84.00 87 GLN A O 1
ATOM 714 N N . ASN A 1 88 ? -12.317 12.609 -6.127 1.00 92.06 88 ASN A N 1
ATOM 715 C CA . ASN A 1 88 ? -13.162 11.527 -6.618 1.00 92.06 88 ASN A CA 1
ATOM 716 C C . ASN A 1 88 ? -12.837 10.217 -5.884 1.00 92.06 88 ASN A C 1
ATOM 718 O O . ASN A 1 88 ? -11.871 9.520 -6.210 1.00 92.06 88 ASN A O 1
ATOM 722 N N . SER A 1 89 ? -13.670 9.884 -4.899 1.00 93.06 89 SER A N 1
ATOM 723 C CA . SER A 1 89 ? -13.529 8.685 -4.069 1.00 93.06 89 SER A CA 1
ATOM 724 C C . SER A 1 89 ? -13.604 7.380 -4.856 1.00 93.06 89 SER A C 1
ATOM 726 O O . SER A 1 89 ? -12.897 6.427 -4.528 1.00 93.06 89 SER A O 1
ATOM 728 N N . ASP A 1 90 ? -14.391 7.345 -5.929 1.00 93.25 90 ASP A N 1
ATOM 729 C CA . ASP A 1 90 ? -14.583 6.141 -6.738 1.00 93.25 90 ASP A CA 1
ATOM 730 C C . ASP A 1 90 ? -13.326 5.811 -7.538 1.00 93.25 90 ASP A C 1
ATOM 732 O O . ASP A 1 90 ? -12.909 4.655 -7.593 1.00 93.25 90 ASP A O 1
ATOM 736 N N . LYS A 1 91 ? -12.653 6.832 -8.085 1.00 94.69 91 LYS A N 1
ATOM 737 C CA . LYS A 1 91 ? -11.360 6.659 -8.766 1.00 94.69 91 LYS A CA 1
ATOM 738 C C . LYS A 1 91 ? -10.289 6.124 -7.816 1.00 94.69 91 LYS A C 1
ATOM 740 O O . LYS A 1 91 ? -9.506 5.259 -8.206 1.00 94.69 91 LYS A O 1
ATOM 745 N N . VAL A 1 92 ? -10.253 6.610 -6.574 1.00 96.06 92 VAL A N 1
ATOM 746 C CA . VAL A 1 92 ? -9.322 6.106 -5.550 1.00 96.06 92 VAL A CA 1
ATOM 747 C C . VAL A 1 92 ? -9.643 4.647 -5.212 1.00 96.06 92 VAL A C 1
ATOM 749 O O . VAL A 1 92 ? -8.751 3.798 -5.224 1.00 96.06 92 VAL A O 1
ATOM 752 N N . LEU A 1 93 ? -10.921 4.324 -4.995 1.00 96.19 93 LEU A N 1
ATOM 753 C CA . LEU A 1 93 ? -11.366 2.960 -4.711 1.00 96.19 93 LEU A CA 1
ATOM 754 C C . LEU A 1 93 ? -11.051 1.992 -5.861 1.00 96.19 93 LEU A C 1
ATOM 756 O O . LEU A 1 93 ? -10.599 0.875 -5.619 1.00 96.19 93 LEU A O 1
ATOM 760 N N . GLN A 1 94 ? -11.243 2.410 -7.114 1.00 96.75 94 GLN A N 1
ATOM 761 C CA . GLN A 1 94 ? -10.889 1.611 -8.291 1.00 96.75 94 GLN A CA 1
ATOM 762 C C . GLN A 1 94 ? -9.395 1.273 -8.329 1.00 96.75 94 GLN A C 1
ATOM 764 O O . GLN A 1 94 ? -9.036 0.150 -8.682 1.00 96.75 94 GLN A O 1
ATOM 769 N N . LYS A 1 95 ? -8.517 2.197 -7.920 1.00 97.31 95 LYS A N 1
ATOM 770 C CA . LYS A 1 95 ? -7.075 1.923 -7.835 1.00 97.31 95 LYS A CA 1
ATOM 771 C C . LYS A 1 95 ? -6.740 0.899 -6.757 1.00 97.31 95 LYS A C 1
ATOM 773 O O . LYS A 1 95 ? -5.968 -0.016 -7.038 1.00 97.31 95 LYS A O 1
ATOM 778 N N . TYR A 1 96 ? -7.366 0.979 -5.580 1.00 98.25 96 TYR A N 1
ATOM 779 C CA . TYR A 1 96 ? -7.221 -0.073 -4.567 1.00 98.25 96 TYR A CA 1
ATOM 780 C C . TYR A 1 96 ? -7.724 -1.424 -5.080 1.00 98.25 96 TYR A C 1
ATOM 782 O O . TYR A 1 96 ? -7.021 -2.423 -4.949 1.00 98.25 96 TYR A O 1
ATOM 790 N N . LYS A 1 97 ? -8.901 -1.465 -5.718 1.00 98.06 97 LYS A N 1
ATOM 791 C CA . LYS A 1 97 ? -9.446 -2.695 -6.316 1.00 98.06 97 LYS A CA 1
ATOM 792 C C . LYS A 1 97 ? -8.483 -3.295 -7.342 1.00 98.06 97 LYS A C 1
ATOM 794 O O . LYS A 1 97 ? -8.243 -4.498 -7.302 1.00 98.06 97 LYS A O 1
ATOM 799 N N . ALA A 1 98 ? -7.892 -2.471 -8.208 1.00 97.88 98 ALA A N 1
ATOM 800 C CA . ALA A 1 98 ? -6.900 -2.923 -9.181 1.00 97.88 98 ALA A CA 1
ATOM 801 C C . ALA A 1 98 ? -5.673 -3.548 -8.496 1.00 97.88 98 ALA A C 1
ATOM 803 O O . ALA A 1 98 ? -5.284 -4.657 -8.859 1.00 97.88 98 ALA A O 1
ATOM 804 N N . ALA A 1 99 ? -5.128 -2.893 -7.463 1.00 98.19 99 ALA A N 1
ATOM 805 C CA . ALA A 1 99 ? -4.002 -3.417 -6.688 1.00 98.19 99 ALA A CA 1
ATOM 806 C C . ALA A 1 99 ? -4.333 -4.758 -6.011 1.00 98.19 99 ALA A C 1
ATOM 808 O O . ALA A 1 99 ? -3.553 -5.704 -6.109 1.00 98.19 99 ALA A O 1
ATOM 809 N N . ILE A 1 100 ? -5.511 -4.866 -5.384 1.00 98.44 100 ILE A N 1
ATOM 810 C CA . ILE A 1 100 ? -5.987 -6.092 -4.724 1.00 98.44 100 ILE A CA 1
ATOM 811 C C . ILE A 1 100 ? -6.113 -7.237 -5.732 1.00 98.44 100 ILE A C 1
ATOM 813 O O . ILE A 1 100 ? -5.613 -8.334 -5.481 1.00 98.44 100 ILE A O 1
ATOM 817 N N . VAL A 1 101 ? -6.768 -6.995 -6.873 1.00 98.06 101 VAL A N 1
ATOM 818 C CA . VAL A 1 101 ? -6.972 -8.015 -7.913 1.00 98.06 101 VAL A CA 1
ATOM 819 C C . VAL A 1 101 ? -5.634 -8.459 -8.494 1.00 98.06 101 VAL A C 1
ATOM 821 O O . VAL A 1 101 ? -5.388 -9.657 -8.601 1.00 98.06 101 VAL A O 1
ATOM 824 N N . SER A 1 102 ? -4.756 -7.512 -8.823 1.00 97.50 102 SER A N 1
ATOM 825 C CA . SER A 1 102 ? -3.433 -7.798 -9.380 1.00 97.50 102 SER A CA 1
ATOM 826 C C . SER A 1 102 ? -2.567 -8.613 -8.412 1.00 97.50 102 SER A C 1
ATOM 828 O O . SER A 1 102 ? -2.016 -9.645 -8.800 1.00 97.50 102 SER A O 1
ATOM 830 N N . ALA A 1 103 ? -2.526 -8.224 -7.131 1.00 97.75 103 ALA A N 1
ATOM 831 C CA . ALA A 1 103 ? -1.791 -8.949 -6.095 1.00 97.75 103 ALA A CA 1
ATOM 832 C C . ALA A 1 103 ? -2.336 -10.370 -5.901 1.00 97.75 103 ALA A C 1
ATOM 834 O O . ALA A 1 103 ? -1.568 -11.329 -5.880 1.00 97.75 103 ALA A O 1
ATOM 835 N N . THR A 1 104 ? -3.664 -10.509 -5.821 1.00 96.94 104 THR A N 1
ATOM 836 C CA . THR A 1 104 ? -4.328 -11.805 -5.616 1.00 96.94 104 THR A CA 1
ATOM 837 C C . THR A 1 104 ? -4.075 -12.748 -6.791 1.00 96.94 104 THR A C 1
ATOM 839 O O . THR A 1 104 ? -3.682 -13.890 -6.579 1.00 96.94 104 THR A O 1
ATOM 842 N N . ARG A 1 105 ? -4.232 -12.270 -8.035 1.00 96.50 105 ARG A N 1
ATOM 843 C CA . ARG A 1 105 ? -3.994 -13.079 -9.246 1.00 96.50 105 ARG A CA 1
ATOM 844 C C . ARG A 1 105 ? -2.538 -13.510 -9.393 1.00 96.50 105 ARG A C 1
ATOM 846 O O . ARG A 1 105 ? -2.278 -14.566 -9.950 1.00 96.50 105 ARG A O 1
ATOM 853 N N . SER A 1 106 ? -1.614 -12.697 -8.891 1.00 94.25 106 SER A N 1
ATOM 854 C CA . SER A 1 106 ? -0.176 -12.969 -8.936 1.00 94.25 106 SER A CA 1
ATOM 855 C C . SER A 1 106 ? 0.320 -13.793 -7.736 1.00 94.25 106 SER A C 1
ATOM 857 O O . SER A 1 106 ? 1.517 -14.025 -7.618 1.00 94.25 106 SER A O 1
ATOM 859 N N . GLY A 1 107 ? -0.570 -14.204 -6.822 1.00 94.88 107 GLY A N 1
ATOM 860 C CA . GLY A 1 107 ? -0.224 -15.008 -5.645 1.00 94.88 107 GLY A CA 1
ATOM 861 C C . GLY A 1 107 ? 0.416 -14.236 -4.482 1.00 94.88 107 GLY A C 1
ATOM 862 O O . GLY A 1 107 ? 0.807 -14.844 -3.490 1.00 94.88 107 GLY A O 1
ATOM 863 N N . PHE A 1 108 ? 0.493 -12.903 -4.543 1.00 96.00 108 PHE A N 1
ATOM 864 C CA . PHE A 1 108 ? 1.037 -12.068 -3.463 1.00 96.00 108 PHE A CA 1
ATOM 865 C C . PHE A 1 108 ? -0.026 -11.782 -2.396 1.00 96.00 108 PHE A C 1
ATOM 867 O O . PHE A 1 108 ? -0.491 -10.648 -2.241 1.00 96.00 108 PHE A O 1
ATOM 874 N N . LEU A 1 109 ? -0.427 -12.819 -1.656 1.00 96.31 109 LEU A N 1
ATOM 875 C CA . LEU A 1 109 ? -1.493 -12.740 -0.649 1.00 96.31 109 LEU A CA 1
ATOM 876 C C . LEU A 1 109 ? -1.217 -11.693 0.436 1.00 96.31 109 LEU A C 1
ATOM 878 O O . LEU A 1 109 ? -2.131 -10.980 0.834 1.00 96.31 109 LEU A O 1
ATOM 882 N N . GLN A 1 110 ? 0.035 -11.535 0.861 1.00 95.75 110 GLN A N 1
ATOM 883 C CA . GLN A 1 110 ? 0.456 -10.513 1.818 1.00 95.75 110 GLN A CA 1
ATOM 884 C C . GLN A 1 110 ? 0.247 -9.086 1.301 1.00 95.75 110 GLN A C 1
ATOM 886 O O . GLN A 1 110 ? -0.199 -8.209 2.042 1.00 95.75 110 GLN A O 1
ATOM 891 N N . ASP A 1 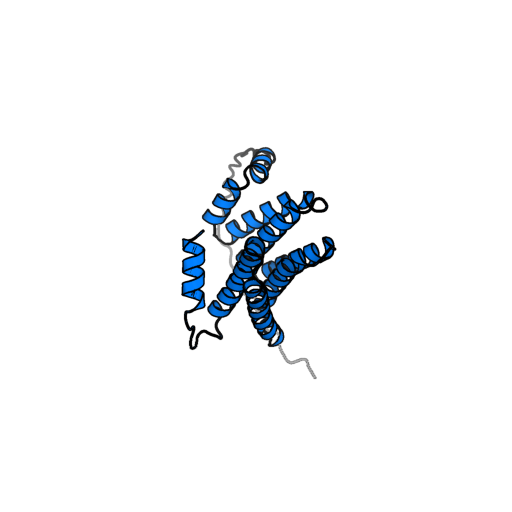111 ? 0.522 -8.845 0.016 1.00 97.31 111 ASP A N 1
ATOM 892 C CA . ASP A 1 111 ? 0.332 -7.525 -0.584 1.00 97.31 111 ASP A CA 1
ATOM 893 C C . ASP A 1 111 ? -1.153 -7.267 -0.864 1.00 97.31 111 ASP A C 1
ATOM 895 O O . ASP A 1 111 ? -1.622 -6.135 -0.723 1.00 97.31 111 ASP A O 1
ATOM 899 N N . ALA A 1 112 ? -1.914 -8.310 -1.210 1.00 98.06 112 ALA A N 1
ATOM 900 C CA . ALA A 1 112 ? -3.366 -8.237 -1.301 1.00 98.06 112 ALA A CA 1
ATOM 901 C C . ALA A 1 112 ? -3.981 -7.914 0.072 1.00 98.06 112 ALA A C 1
ATOM 903 O O . ALA A 1 112 ? -4.819 -7.016 0.164 1.00 98.06 112 ALA A O 1
ATOM 904 N N . ALA A 1 113 ? -3.514 -8.565 1.142 1.00 98.06 113 ALA A N 1
ATOM 905 C CA . ALA A 1 113 ? -3.975 -8.342 2.509 1.00 98.06 113 ALA A CA 1
ATOM 906 C C . ALA A 1 113 ? -3.700 -6.907 2.970 1.00 98.06 113 ALA A C 1
ATOM 908 O O . ALA A 1 113 ? -4.587 -6.245 3.519 1.00 98.06 113 ALA A O 1
ATOM 909 N N . LEU A 1 114 ? -2.498 -6.399 2.687 1.00 97.81 114 LEU A N 1
ATOM 910 C CA . LEU A 1 114 ? -2.116 -5.015 2.958 1.00 97.81 114 LEU A CA 1
ATOM 911 C C . LEU A 1 114 ? -2.952 -4.020 2.140 1.00 97.81 114 LEU A C 1
ATOM 913 O O . LEU A 1 114 ? -3.413 -3.014 2.677 1.00 97.81 114 LEU A O 1
ATOM 917 N N . SER A 1 115 ? -3.194 -4.312 0.860 1.00 98.31 115 SER A N 1
ATOM 918 C CA . SER A 1 115 ? -4.024 -3.472 -0.013 1.00 98.31 115 SER A CA 1
ATOM 919 C C . SER A 1 115 ? -5.474 -3.408 0.472 1.00 98.31 115 SER A C 1
ATOM 921 O O . SER A 1 115 ? -6.062 -2.328 0.502 1.00 98.31 115 SER A O 1
ATOM 923 N N . ASN A 1 116 ? -6.038 -4.541 0.910 1.00 98.38 116 ASN A N 1
ATOM 924 C CA . ASN A 1 116 ? -7.362 -4.602 1.530 1.00 98.38 116 ASN A CA 1
ATOM 925 C C . ASN A 1 116 ? -7.408 -3.784 2.829 1.00 98.38 116 ASN A C 1
ATOM 927 O O . ASN A 1 116 ? -8.329 -2.991 3.010 1.00 98.38 116 ASN A O 1
ATOM 931 N N . TYR A 1 117 ? -6.399 -3.907 3.696 1.00 98.00 117 TYR A N 1
ATOM 932 C CA . TYR A 1 117 ? -6.322 -3.132 4.937 1.00 98.00 117 TYR A CA 1
ATOM 933 C C . TYR A 1 117 ? -6.308 -1.624 4.666 1.00 98.00 117 TYR A C 1
ATOM 935 O O . TYR A 1 117 ? -7.120 -0.882 5.216 1.00 98.00 117 TYR A O 1
ATOM 943 N N . LEU A 1 118 ? -5.421 -1.159 3.783 1.00 97.56 118 LEU A N 1
ATOM 944 C CA . LEU A 1 118 ? -5.307 0.261 3.441 1.00 97.56 118 LEU A CA 1
ATOM 945 C C . LEU A 1 118 ? -6.579 0.803 2.772 1.00 97.56 118 LEU A C 1
ATOM 947 O O . LEU A 1 118 ? -7.023 1.912 3.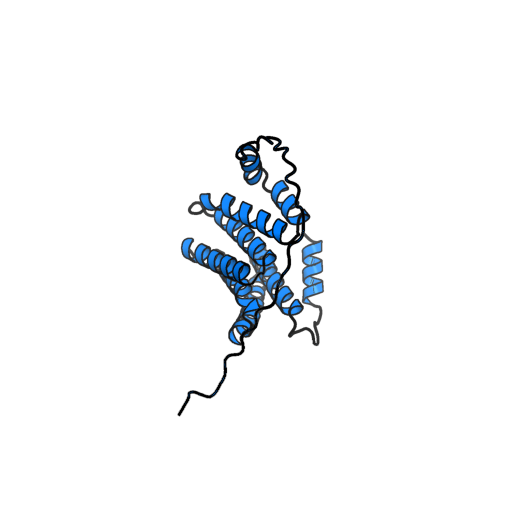087 1.00 97.56 118 LEU A O 1
ATOM 951 N N . CYS A 1 119 ? -7.218 -0.005 1.923 1.00 98.00 119 CYS A N 1
ATOM 952 C CA . CYS A 1 119 ? -8.524 0.306 1.351 1.00 98.00 119 CYS A CA 1
ATOM 953 C C . CYS A 1 119 ? -9.601 0.438 2.439 1.00 98.00 119 CYS A C 1
ATOM 955 O O . CYS A 1 119 ? -10.361 1.406 2.430 1.00 98.00 119 CYS A O 1
ATOM 957 N N . ALA A 1 120 ? -9.640 -0.474 3.417 1.00 97.38 120 ALA A N 1
ATOM 958 C CA . ALA A 1 120 ? -10.571 -0.405 4.544 1.00 97.38 120 ALA A CA 1
ATOM 959 C C . ALA A 1 120 ? -10.365 0.869 5.375 1.00 97.38 120 ALA A C 1
ATOM 961 O O . ALA A 1 120 ? -11.339 1.534 5.727 1.00 97.38 120 ALA A O 1
ATOM 962 N N . GLN A 1 121 ? -9.110 1.251 5.638 1.00 95.75 121 GLN A N 1
ATOM 963 C CA . GLN A 1 121 ? -8.778 2.506 6.323 1.00 95.75 121 GLN A CA 1
ATOM 964 C C . GLN A 1 121 ? -9.257 3.730 5.537 1.00 95.75 121 GLN A C 1
ATOM 966 O O . GLN A 1 121 ? -9.719 4.704 6.122 1.00 95.75 121 GLN A O 1
ATOM 971 N N . TYR A 1 122 ? -9.137 3.711 4.206 1.00 95.62 122 TYR A N 1
ATOM 972 C CA . TYR A 1 122 ? -9.665 4.789 3.374 1.00 95.62 122 TYR A CA 1
ATOM 973 C C . TYR A 1 122 ? -11.194 4.867 3.439 1.00 95.62 122 TYR A C 1
ATOM 975 O O . TYR A 1 122 ? -11.728 5.955 3.652 1.00 95.62 122 TYR A O 1
ATOM 983 N N . CYS A 1 123 ? -11.871 3.722 3.317 1.00 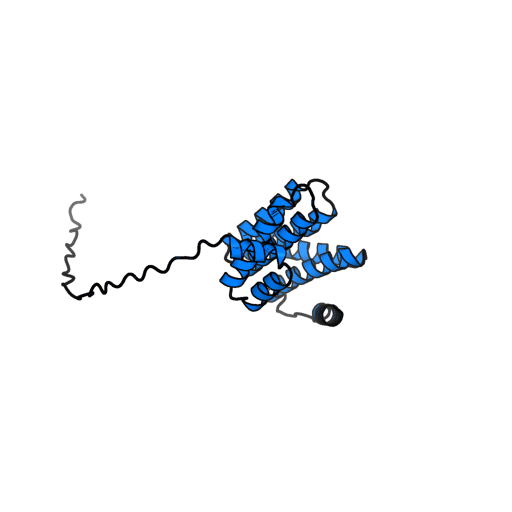95.62 123 CYS A N 1
ATOM 984 C CA . CYS A 1 123 ? -13.327 3.622 3.396 1.00 95.62 123 CYS A CA 1
ATOM 985 C C . CYS A 1 123 ? -13.858 4.141 4.738 1.00 95.62 123 CYS A C 1
ATOM 987 O O . CYS A 1 123 ? -14.818 4.895 4.746 1.00 95.62 123 CYS A O 1
ATOM 989 N N . GLN A 1 124 ? -13.186 3.829 5.852 1.00 94.69 124 GLN A N 1
ATOM 990 C CA . GLN A 1 124 ? -13.571 4.314 7.184 1.00 94.69 124 GLN A CA 1
ATOM 991 C C . GLN A 1 124 ? -13.597 5.843 7.276 1.00 94.69 124 GLN A C 1
ATOM 993 O O . GLN A 1 124 ? -14.455 6.426 7.920 1.00 94.69 124 GLN A O 1
ATOM 998 N N . THR A 1 125 ? -12.627 6.503 6.641 1.00 91.88 125 THR A N 1
ATOM 999 C CA . THR A 1 125 ? -12.504 7.967 6.676 1.00 91.88 125 THR A CA 1
ATOM 1000 C C . THR A 1 125 ? -13.373 8.677 5.639 1.00 91.88 125 THR A C 1
ATOM 1002 O O . THR A 1 125 ? -13.352 9.903 5.566 1.00 91.88 125 THR A O 1
ATOM 1005 N N . ASN A 1 126 ? -14.087 7.931 4.794 1.00 91.44 126 ASN A N 1
ATOM 1006 C CA . ASN A 1 126 ? -14.869 8.471 3.693 1.00 91.44 126 ASN A CA 1
ATOM 1007 C C . ASN A 1 126 ? -16.341 8.086 3.861 1.00 91.44 126 ASN A C 1
ATOM 1009 O O . ASN A 1 126 ? -16.710 6.939 3.627 1.00 91.44 126 ASN A O 1
ATOM 1013 N N . SER A 1 127 ? -17.188 9.062 4.189 1.00 89.75 127 SER A N 1
ATOM 1014 C CA . SER A 1 127 ? -18.617 8.849 4.459 1.00 89.75 127 SER A CA 1
ATOM 1015 C C . SER A 1 127 ? -19.369 8.139 3.327 1.00 89.75 127 SER A C 1
ATOM 1017 O O . SER A 1 127 ? -20.277 7.360 3.589 1.00 89.75 127 SER A O 1
ATOM 1019 N N . LYS A 1 128 ? -18.970 8.334 2.062 1.00 92.06 128 LYS A N 1
ATOM 1020 C CA . LYS A 1 128 ? -19.603 7.656 0.914 1.00 92.06 128 LYS A CA 1
ATOM 1021 C C . LYS A 1 128 ? -19.255 6.171 0.822 1.00 92.06 128 LYS A C 1
ATOM 1023 O O . LYS A 1 128 ? -19.960 5.418 0.158 1.00 92.06 128 LYS A O 1
ATOM 1028 N N . LEU A 1 129 ? -18.136 5.765 1.418 1.00 93.69 129 LEU A N 1
ATOM 1029 C CA . LEU A 1 129 ? -17.566 4.425 1.285 1.00 93.69 129 LEU A CA 1
ATOM 1030 C C . LEU A 1 129 ? -17.545 3.648 2.604 1.00 93.69 129 LEU A C 1
ATOM 1032 O O . LEU A 1 129 ? -17.065 2.516 2.621 1.00 93.69 129 LEU A O 1
ATOM 1036 N N . GLU A 1 130 ? -18.055 4.226 3.689 1.00 93.25 130 GLU A N 1
ATOM 1037 C CA . GLU A 1 130 ? -17.989 3.655 5.035 1.00 93.25 130 GLU A CA 1
ATOM 1038 C C . GLU A 1 130 ? -18.568 2.233 5.097 1.00 93.25 130 GLU A C 1
ATOM 1040 O O . GLU A 1 130 ? -17.973 1.349 5.713 1.00 93.25 130 GLU A O 1
ATOM 1045 N N . SER A 1 131 ? -19.641 1.961 4.346 1.00 93.50 131 SER A N 1
ATOM 1046 C CA . SER A 1 131 ? -20.265 0.633 4.241 1.00 93.50 131 SER A CA 1
ATOM 1047 C C . SER A 1 131 ? -19.322 -0.466 3.729 1.00 93.50 131 SER A C 1
ATOM 1049 O O . SER A 1 131 ? -19.511 -1.642 4.038 1.00 93.50 131 SER A O 1
ATOM 1051 N N . TYR A 1 132 ? -18.267 -0.112 2.988 1.00 95.38 132 TYR A N 1
ATOM 1052 C CA . TYR A 1 132 ? -17.271 -1.065 2.497 1.00 95.38 132 TYR A CA 1
ATOM 1053 C C . TYR A 1 132 ? -16.150 -1.356 3.505 1.00 95.38 132 TYR A C 1
ATOM 1055 O O . TYR A 1 132 ? -15.362 -2.279 3.276 1.00 95.38 132 TYR A O 1
ATOM 1063 N N . HIS A 1 133 ? -16.052 -0.601 4.606 1.00 95.06 133 HIS A N 1
ATOM 1064 C CA . HIS A 1 133 ? -14.983 -0.741 5.597 1.00 95.06 133 HIS A CA 1
ATOM 1065 C C . HIS A 1 133 ? -14.895 -2.165 6.163 1.00 95.06 133 HIS A C 1
ATOM 1067 O O . HIS A 1 133 ? -13.840 -2.797 6.064 1.00 95.06 133 HIS A O 1
ATOM 1073 N N . GLU A 1 134 ? -16.005 -2.687 6.701 1.00 95.12 134 GLU A N 1
ATOM 1074 C CA . GLU A 1 134 ? -16.058 -4.023 7.315 1.00 95.12 134 GLU A CA 1
ATOM 1075 C C . GLU A 1 134 ? -15.653 -5.108 6.302 1.00 95.12 134 GLU A C 1
ATOM 1077 O O . GLU A 1 134 ? -14.826 -5.971 6.603 1.00 95.12 134 GLU A O 1
ATOM 1082 N N . MET A 1 135 ? -16.161 -5.019 5.066 1.00 95.94 135 MET A N 1
ATOM 1083 C CA . MET A 1 135 ? -15.873 -5.981 3.998 1.00 95.94 135 MET A CA 1
ATOM 1084 C C . MET A 1 135 ? -14.372 -6.073 3.691 1.00 95.94 135 MET A C 1
ATOM 1086 O O . MET A 1 135 ? -13.818 -7.173 3.628 1.00 95.94 135 MET A O 1
ATOM 1090 N N . TYR A 1 136 ? -13.703 -4.938 3.468 1.00 97.81 136 TYR A N 1
ATOM 1091 C CA . TYR A 1 136 ? -12.272 -4.935 3.149 1.00 97.81 136 TYR A CA 1
ATOM 1092 C C . TYR A 1 136 ? -11.412 -5.329 4.355 1.00 97.81 136 TYR A C 1
ATOM 1094 O O . TYR A 1 136 ? -10.398 -6.009 4.189 1.00 97.81 136 TYR A O 1
ATOM 1102 N N . MET A 1 137 ? -11.829 -4.968 5.571 1.00 97.00 137 MET A N 1
ATOM 1103 C CA . MET A 1 137 ? -11.119 -5.343 6.792 1.00 97.00 137 MET A CA 1
ATOM 1104 C C . MET A 1 137 ? -11.140 -6.864 7.020 1.00 97.00 137 MET A C 1
ATOM 1106 O O . MET A 1 137 ? -10.105 -7.468 7.308 1.00 97.00 137 MET A O 1
ATOM 1110 N N . VAL A 1 138 ? -12.296 -7.501 6.809 1.00 95.88 138 VAL A N 1
ATOM 1111 C CA . VAL A 1 138 ? -12.456 -8.962 6.861 1.00 95.88 138 VAL A CA 1
ATOM 1112 C C . VAL A 1 138 ? -11.579 -9.657 5.821 1.00 95.88 138 VAL A C 1
ATOM 1114 O O . VAL A 1 138 ? -10.832 -10.571 6.167 1.00 95.88 138 VAL A O 1
ATOM 1117 N N . LYS A 1 139 ? -11.592 -9.178 4.570 1.00 97.12 139 LYS A N 1
ATOM 1118 C CA . LYS A 1 139 ? -10.742 -9.730 3.502 1.00 97.12 139 LYS A CA 1
ATOM 1119 C C . LYS A 1 139 ? -9.255 -9.637 3.834 1.00 97.12 139 LYS A C 1
ATOM 1121 O O . LYS A 1 139 ? -8.525 -10.590 3.589 1.00 97.12 139 LYS A O 1
ATOM 1126 N N . SER A 1 140 ? -8.811 -8.521 4.415 1.00 97.62 140 SER A N 1
ATOM 1127 C CA . SER A 1 140 ? -7.420 -8.361 4.848 1.00 97.62 140 SER A CA 1
ATOM 1128 C C . SER A 1 140 ? -7.024 -9.410 5.888 1.00 97.62 140 SER A C 1
ATOM 1130 O O . SER A 1 140 ? -6.021 -10.100 5.704 1.00 97.62 140 SER A O 1
ATOM 1132 N N . ARG A 1 141 ? -7.838 -9.591 6.938 1.00 97.19 141 ARG A N 1
ATOM 1133 C CA . ARG A 1 141 ? -7.612 -10.623 7.960 1.00 97.19 141 ARG A CA 1
ATOM 1134 C C . ARG A 1 141 ? -7.505 -12.016 7.336 1.00 97.19 141 ARG A C 1
ATOM 1136 O O . ARG A 1 141 ? -6.553 -12.735 7.624 1.00 97.19 141 ARG A O 1
ATOM 1143 N N . ASP A 1 142 ? -8.464 -12.391 6.493 1.00 96.25 142 ASP A N 1
ATOM 1144 C CA . ASP A 1 142 ? -8.531 -13.740 5.917 1.00 96.25 142 ASP A CA 1
ATOM 1145 C C . ASP A 1 142 ? -7.344 -14.025 4.990 1.00 96.25 142 ASP A C 1
ATOM 1147 O O . ASP A 1 142 ? -6.802 -15.132 4.987 1.00 96.25 142 ASP A O 1
ATOM 1151 N N . GLN A 1 143 ? -6.877 -13.016 4.254 1.00 97.25 143 GLN A N 1
ATOM 1152 C CA . GLN A 1 143 ? -5.678 -13.130 3.426 1.00 97.25 143 GLN A CA 1
ATOM 1153 C C . GLN A 1 143 ? -4.395 -13.220 4.259 1.00 97.25 143 GLN A C 1
ATOM 1155 O O . GLN A 1 143 ? -3.523 -14.016 3.917 1.00 97.25 143 GLN A O 1
ATOM 1160 N N . PHE A 1 144 ? -4.281 -12.479 5.368 1.00 97.44 144 PHE A N 1
ATOM 1161 C CA . PHE A 1 144 ? -3.151 -12.644 6.289 1.00 97.44 144 PHE A CA 1
ATOM 1162 C C . PHE A 1 144 ? -3.125 -14.039 6.920 1.00 97.44 144 PHE A C 1
ATOM 1164 O O . PHE A 1 144 ? -2.056 -14.642 6.984 1.00 97.44 144 PHE A O 1
ATOM 1171 N N . LEU A 1 145 ? -4.283 -14.579 7.317 1.00 95.75 145 LEU A N 1
ATOM 1172 C CA . LEU A 1 145 ? -4.394 -15.960 7.802 1.00 95.75 145 LEU A CA 1
ATOM 1173 C C . LEU A 1 145 ? -3.975 -16.966 6.729 1.00 95.75 145 LEU A C 1
ATOM 1175 O O . LEU A 1 145 ? -3.167 -17.846 7.002 1.00 95.75 145 LEU A O 1
ATOM 1179 N N . SER A 1 146 ? -4.473 -16.801 5.501 1.00 96.06 146 SER A N 1
ATOM 1180 C CA . SER A 1 146 ? -4.153 -17.692 4.377 1.00 96.06 146 SER A CA 1
ATOM 1181 C C . SER A 1 146 ? -2.669 -17.655 3.999 1.00 96.06 146 SER A C 1
ATOM 1183 O O . SER A 1 146 ? -2.123 -18.656 3.552 1.00 96.06 146 SER A O 1
ATOM 1185 N N . TRP A 1 147 ? -2.006 -16.512 4.188 1.00 96.44 147 TRP A N 1
ATOM 1186 C CA . TRP A 1 147 ? -0.565 -16.370 3.982 1.00 96.44 147 TRP A CA 1
ATOM 1187 C C . TRP A 1 147 ? 0.281 -16.932 5.144 1.00 96.44 147 TRP A C 1
ATOM 1189 O O . TRP A 1 147 ? 1.480 -17.132 4.979 1.00 96.44 147 TRP A O 1
ATOM 1199 N N . GLY A 1 148 ? -0.322 -17.198 6.309 1.00 95.25 148 GLY A N 1
ATOM 1200 C CA . GLY A 1 148 ? 0.359 -17.718 7.502 1.00 95.25 148 GLY A CA 1
ATOM 1201 C C . GLY A 1 148 ? 0.741 -16.661 8.547 1.00 95.25 148 GLY A C 1
ATOM 1202 O O . GLY A 1 148 ? 1.348 -16.990 9.563 1.00 95.25 148 GLY A O 1
ATOM 1203 N N . ALA A 1 149 ? 0.360 -15.395 8.361 1.00 95.12 149 ALA A N 1
ATOM 1204 C CA . ALA A 1 149 ? 0.606 -14.320 9.326 1.00 95.12 149 ALA A CA 1
ATOM 1205 C C . ALA A 1 149 ? -0.485 -14.252 10.409 1.00 95.12 149 ALA A C 1
ATOM 1207 O O . ALA A 1 149 ? -1.176 -13.240 10.566 1.00 95.12 149 ALA A O 1
ATOM 1208 N N . SER A 1 150 ? -0.630 -15.337 11.171 1.00 94.44 150 SER A N 1
ATOM 1209 C CA . SER A 1 150 ? -1.669 -15.489 12.198 1.00 94.44 150 SER A CA 1
ATOM 1210 C C . SER A 1 150 ? -1.614 -14.410 13.279 1.00 94.44 150 SER A C 1
ATOM 1212 O O . SER A 1 150 ? -2.655 -13.871 13.650 1.00 94.44 150 SER A O 1
ATOM 1214 N N . GLU A 1 151 ? -0.417 -14.016 13.723 1.00 95.75 151 GLU A N 1
ATOM 1215 C CA . GLU A 1 151 ? -0.257 -12.957 14.731 1.00 95.75 151 GLU A CA 1
ATOM 1216 C C . GLU A 1 151 ? -0.675 -11.578 14.206 1.00 95.75 151 GLU A C 1
ATOM 1218 O O . GLU A 1 151 ? -1.302 -10.796 14.921 1.00 95.75 151 GLU A O 1
ATOM 1223 N N . VAL A 1 152 ? -0.415 -11.286 12.927 1.00 94.06 152 VAL A N 1
ATOM 1224 C CA . VAL A 1 152 ? -0.871 -10.036 12.294 1.00 94.06 152 VAL A CA 1
ATOM 1225 C C . VAL A 1 152 ? -2.394 -10.028 12.192 1.00 94.06 152 VAL A C 1
ATOM 1227 O O . VAL A 1 152 ? -3.030 -9.025 12.517 1.00 94.06 152 VAL A O 1
ATOM 1230 N N . ALA A 1 153 ? -2.994 -11.150 11.791 1.00 94.50 153 ALA A N 1
ATOM 1231 C CA . ALA A 1 153 ? -4.445 -11.284 11.729 1.00 94.50 153 ALA A CA 1
ATOM 1232 C C . ALA A 1 153 ? -5.101 -11.162 13.116 1.00 94.50 153 ALA A C 1
ATOM 1234 O O . ALA A 1 153 ? -6.127 -10.491 13.251 1.00 94.50 153 ALA A O 1
ATOM 1235 N N . LYS A 1 154 ? -4.499 -11.757 14.153 1.00 93.94 154 LYS A N 1
ATOM 1236 C CA . LYS A 1 154 ? -4.948 -11.644 15.546 1.00 93.94 154 LYS A CA 1
ATOM 1237 C C . LYS A 1 154 ? -4.866 -10.202 16.045 1.00 93.94 154 LYS A C 1
ATOM 1239 O O . LYS A 1 154 ? -5.873 -9.671 16.506 1.00 93.94 154 LYS A O 1
ATOM 1244 N N . SER A 1 155 ? -3.728 -9.537 15.845 1.00 94.81 155 SER A N 1
ATOM 1245 C CA . SER A 1 155 ? -3.556 -8.120 16.188 1.00 94.81 155 SER A CA 1
ATOM 1246 C C . SER A 1 155 ? -4.573 -7.225 15.468 1.00 94.81 155 SER A C 1
ATOM 1248 O O . SER A 1 155 ? -5.100 -6.274 16.048 1.00 94.81 155 SER A O 1
ATOM 1250 N N . LEU A 1 156 ? -4.915 -7.549 14.214 1.00 93.75 156 LEU A N 1
ATOM 1251 C CA . LEU A 1 156 ? -5.958 -6.841 13.475 1.00 93.75 156 LEU A CA 1
ATOM 1252 C C . LEU A 1 156 ? -7.339 -7.024 14.124 1.00 93.75 156 LEU A C 1
ATOM 1254 O O . LEU A 1 156 ? -8.097 -6.059 14.222 1.00 93.75 156 LEU A O 1
ATOM 1258 N N . CYS A 1 157 ? -7.646 -8.231 14.607 1.00 93.00 157 CYS A N 1
ATOM 1259 C CA . CYS A 1 157 ? -8.895 -8.520 15.313 1.00 93.00 157 CYS A CA 1
ATOM 1260 C C . CYS A 1 157 ? -9.010 -7.760 16.636 1.00 93.00 157 CYS A C 1
ATOM 1262 O O . CYS A 1 157 ? -10.072 -7.226 16.947 1.00 93.00 157 CYS A O 1
ATOM 1264 N N . GLU A 1 158 ? -7.912 -7.685 17.384 1.00 93.81 158 GLU A N 1
ATOM 1265 C CA . GLU A 1 158 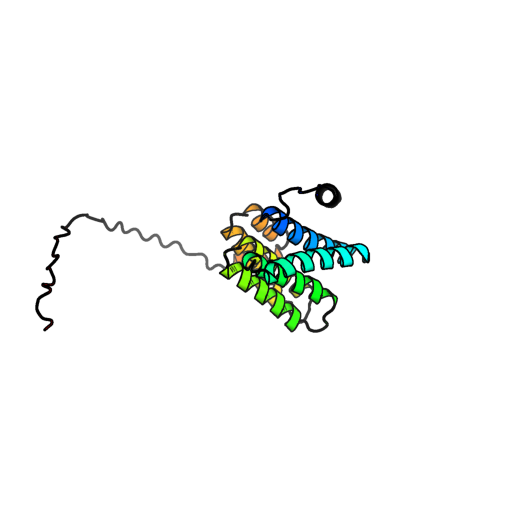? -7.830 -6.967 18.658 1.00 93.81 158 GLU A CA 1
ATOM 1266 C C . GLU A 1 158 ? -7.961 -5.450 18.480 1.00 93.81 158 GLU A C 1
ATOM 1268 O O . GLU A 1 158 ? -8.586 -4.787 19.302 1.00 93.81 158 GLU A O 1
ATOM 1273 N N . ARG A 1 159 ? -7.423 -4.890 17.387 1.00 93.94 159 ARG A N 1
ATOM 1274 C CA . ARG A 1 159 ? -7.490 -3.446 17.107 1.00 93.94 159 ARG A CA 1
ATOM 1275 C C . ARG A 1 159 ? -8.866 -2.977 16.633 1.00 93.94 159 ARG A C 1
ATOM 1277 O O . ARG A 1 159 ? -9.217 -1.821 16.854 1.00 93.94 159 ARG A O 1
ATOM 1284 N N . TYR A 1 160 ? -9.633 -3.847 15.978 1.00 93.06 160 TYR A N 1
ATOM 1285 C CA . TYR A 1 160 ? -10.952 -3.516 15.427 1.00 93.06 160 TYR A CA 1
ATOM 1286 C C . TYR A 1 160 ? -12.042 -4.450 15.968 1.00 93.06 160 TYR A C 1
ATOM 1288 O O . TYR A 1 160 ? -12.724 -5.118 15.183 1.00 93.06 160 TYR A O 1
ATOM 1296 N N . PRO A 1 161 ? -12.260 -4.495 17.297 1.00 91.25 161 PRO A N 1
ATOM 1297 C CA . PRO A 1 161 ? -13.185 -5.448 17.900 1.00 91.25 161 PRO A CA 1
ATOM 1298 C C . PRO A 1 161 ? -14.601 -5.287 17.344 1.00 91.25 161 PRO A C 1
ATOM 1300 O O . PRO A 1 161 ? -15.251 -6.289 17.086 1.00 91.25 161 PRO A O 1
ATOM 1303 N N . ASN A 1 162 ? -15.041 -4.059 17.054 1.00 89.62 162 ASN A N 1
ATOM 1304 C CA . ASN A 1 162 ? -16.374 -3.765 16.512 1.00 89.62 162 ASN A CA 1
ATOM 1305 C C . ASN A 1 162 ? -16.641 -4.429 15.151 1.00 89.62 162 ASN A C 1
ATOM 1307 O O . ASN A 1 162 ? -17.755 -4.871 14.887 1.00 89.62 162 ASN A O 1
ATOM 1311 N N . VAL A 1 163 ? -15.614 -4.541 14.304 1.00 90.75 163 VAL A N 1
ATOM 1312 C CA . VAL A 1 163 ? -15.730 -5.184 12.985 1.00 90.75 163 VAL A CA 1
ATOM 1313 C C . VAL A 1 163 ? -15.838 -6.703 13.136 1.00 90.75 163 VAL A C 1
ATOM 1315 O O . VAL A 1 163 ? -16.575 -7.368 12.410 1.00 90.75 163 VAL A O 1
ATOM 1318 N N . PHE A 1 164 ? -15.103 -7.276 14.091 1.00 89.19 164 PHE A N 1
ATOM 1319 C CA . PHE A 1 164 ? -14.926 -8.723 14.196 1.00 89.19 164 PHE A CA 1
ATOM 1320 C C . PHE A 1 164 ? -15.820 -9.403 15.244 1.00 89.19 164 PHE A C 1
ATOM 1322 O O . PHE A 1 164 ? -16.065 -10.606 15.139 1.00 89.19 164 PHE A O 1
ATOM 1329 N N . SER A 1 165 ? -16.361 -8.664 16.214 1.00 80.31 165 SER A N 1
ATOM 1330 C CA . SER A 1 165 ? -17.333 -9.154 17.202 1.00 80.31 165 SER A CA 1
ATOM 1331 C C . SER A 1 165 ? -18.686 -9.454 16.553 1.00 80.31 165 SER A C 1
ATOM 1333 O O . SER A 1 165 ? -19.235 -10.537 16.748 1.00 80.31 165 SER A O 1
ATOM 1335 N N . LYS A 1 166 ? -19.149 -8.562 15.671 1.00 65.62 166 LYS A N 1
ATOM 1336 C CA . LYS A 1 166 ? -20.346 -8.718 14.826 1.00 65.62 166 LYS A CA 1
ATOM 1337 C C . LYS A 1 166 ? -20.281 -9.957 13.926 1.00 65.62 166 LYS A C 1
ATOM 1339 O O . LYS A 1 166 ? -21.294 -10.541 13.564 1.00 65.62 166 LYS A O 1
ATOM 1344 N N . MET A 1 167 ? -19.070 -10.407 13.599 1.00 60.41 167 MET A N 1
ATOM 1345 C CA . MET A 1 167 ? -18.852 -11.606 12.794 1.00 60.41 167 MET A CA 1
ATOM 1346 C C . MET A 1 167 ? -18.960 -12.907 13.606 1.00 60.41 167 MET A C 1
ATOM 1348 O O . MET A 1 167 ? -19.273 -13.953 13.038 1.00 60.41 167 MET A O 1
ATOM 1352 N N . LYS A 1 168 ? -18.710 -12.868 14.926 1.00 57.62 168 LYS A N 1
ATOM 1353 C CA . LYS A 1 168 ? -18.880 -14.037 15.807 1.00 57.62 168 LYS A CA 1
ATOM 1354 C C . LYS A 1 168 ? -20.357 -14.374 16.027 1.00 57.62 168 LYS A C 1
ATOM 1356 O O . LYS A 1 168 ? -20.665 -15.552 16.164 1.00 57.62 168 LYS A O 1
ATOM 1361 N N . SER A 1 169 ? -21.254 -13.383 16.008 1.00 51.78 169 SER A N 1
ATOM 1362 C CA . SER A 1 169 ? -22.700 -13.599 16.176 1.00 51.78 169 SER A CA 1
ATOM 1363 C C . SER A 1 169 ? -23.406 -14.107 14.912 1.00 51.78 169 SER A C 1
ATOM 1365 O O . SER A 1 169 ? -24.446 -14.744 15.023 1.00 51.78 169 SER A O 1
ATOM 1367 N N . LEU A 1 170 ? -22.839 -13.875 13.721 1.00 54.50 170 LEU A N 1
ATOM 1368 C CA . LEU A 1 170 ? -23.428 -14.275 12.434 1.00 54.50 170 LEU A CA 1
ATOM 1369 C C . LEU A 1 170 ? -22.962 -15.641 11.916 1.00 54.50 170 LEU A C 1
ATOM 1371 O O . LEU A 1 170 ? -23.424 -16.079 10.864 1.00 54.50 170 LEU A O 1
ATOM 1375 N N . ARG A 1 171 ? -22.054 -16.339 12.612 1.00 43.91 171 ARG A N 1
ATOM 1376 C CA . ARG A 1 171 ? -21.791 -17.746 12.282 1.00 43.91 171 ARG A CA 1
ATOM 1377 C C . ARG A 1 171 ? -22.990 -18.557 12.774 1.00 43.91 171 ARG A C 1
ATOM 1379 O O . ARG A 1 171 ? -23.178 -18.612 13.990 1.00 43.91 171 ARG A O 1
ATOM 1386 N N . PRO A 1 172 ? -23.764 -19.234 11.899 1.00 44.47 172 PRO A N 1
ATOM 1387 C CA . PRO A 1 172 ? -24.639 -20.287 12.377 1.00 44.47 172 PRO A CA 1
ATOM 1388 C C . PRO A 1 172 ? -23.733 -21.244 13.137 1.00 44.47 172 PRO A C 1
ATOM 1390 O O . PRO A 1 172 ? -22.698 -21.677 12.612 1.00 44.47 172 PRO A O 1
ATOM 1393 N N . ARG A 1 173 ? -24.075 -21.511 14.396 1.00 42.47 173 ARG A N 1
ATOM 1394 C CA . ARG A 1 173 ? -23.490 -22.603 15.161 1.00 42.47 173 ARG A CA 1
ATOM 1395 C C . ARG A 1 173 ? -23.604 -23.819 14.250 1.00 42.47 173 ARG A C 1
ATOM 1397 O O . ARG A 1 173 ? -24.713 -24.279 14.009 1.00 42.47 173 ARG A O 1
ATOM 1404 N N . ARG A 1 174 ? -22.490 -24.268 13.658 1.00 48.50 174 ARG A N 1
ATOM 1405 C CA . ARG A 1 174 ? -22.458 -25.546 12.950 1.00 48.50 174 ARG A CA 1
ATOM 1406 C C . ARG A 1 174 ? -22.845 -26.561 14.011 1.00 48.50 174 ARG A C 1
ATOM 1408 O O . ARG A 1 174 ? -22.038 -26.871 14.883 1.00 48.50 174 ARG A O 1
ATOM 1415 N N . SER A 1 175 ? -24.104 -26.977 14.000 1.00 45.62 175 SER A N 1
ATOM 1416 C CA . SER A 1 175 ? -24.550 -28.186 14.655 1.00 45.62 175 SER A CA 1
ATOM 1417 C C . SER A 1 175 ? -23.676 -29.277 14.063 1.00 45.62 175 SER A C 1
ATOM 1419 O O . SER A 1 175 ? -23.806 -29.649 12.902 1.00 45.62 175 SER A O 1
ATOM 1421 N N . SER A 1 176 ? -22.688 -29.699 14.840 1.00 48.75 176 SER A N 1
ATOM 1422 C CA . SER A 1 176 ? -21.944 -30.916 14.597 1.00 48.75 176 SER A CA 1
ATOM 1423 C C . SER A 1 176 ? -22.929 -32.069 14.757 1.00 48.75 176 SER A C 1
ATOM 1425 O O . SER A 1 176 ? -23.041 -32.657 15.829 1.00 48.75 176 SER A O 1
ATOM 1427 N N . SER A 1 177 ? -23.698 -32.354 13.713 1.00 44.66 177 SER A N 1
ATOM 1428 C CA . SER A 1 177 ? -24.283 -33.670 13.535 1.00 44.66 177 SER A CA 1
ATOM 1429 C C . SER A 1 177 ? -23.116 -34.617 13.283 1.00 44.66 177 SER A C 1
ATOM 1431 O O . SER A 1 177 ? -22.458 -34.572 12.244 1.00 44.66 177 SER A O 1
ATOM 1433 N N . SER A 1 178 ? -22.802 -35.426 14.292 1.00 51.44 178 SER A N 1
ATOM 1434 C CA . SER A 1 178 ? -21.888 -36.547 14.151 1.00 51.44 178 SER A CA 1
ATOM 1435 C C . SER A 1 178 ? -22.453 -37.493 13.095 1.00 51.44 178 SER A C 1
ATOM 1437 O O . SER A 1 178 ? -23.419 -38.208 13.354 1.00 51.44 178 SER A O 1
ATOM 1439 N N . VAL A 1 179 ? -21.858 -37.513 11.908 1.00 44.06 179 VAL A N 1
ATOM 1440 C CA . VAL A 1 179 ? -22.079 -38.607 10.965 1.00 44.06 179 VAL A CA 1
ATOM 1441 C C . VAL A 1 179 ? -20.957 -39.606 11.193 1.00 44.06 179 VAL A C 1
ATOM 1443 O O . VAL A 1 179 ? -19.862 -39.483 10.653 1.00 44.06 179 VAL A O 1
ATOM 1446 N N . HIS A 1 180 ? -21.236 -40.580 12.057 1.00 46.44 180 HIS A N 1
ATOM 1447 C CA . HIS A 1 180 ? -20.570 -41.870 11.996 1.00 46.44 180 HIS A CA 1
ATOM 1448 C C . HIS A 1 180 ? -21.116 -42.611 10.772 1.00 46.44 180 HIS A C 1
ATOM 1450 O O . HIS A 1 180 ? -22.264 -43.048 10.753 1.00 46.44 180 HIS A O 1
ATOM 1456 N N . SER A 1 181 ? -20.285 -42.768 9.749 1.00 40.62 181 SER A N 1
ATOM 1457 C CA . SER A 1 181 ? -20.298 -43.971 8.921 1.00 40.62 181 SER A CA 1
ATOM 1458 C C . SER A 1 181 ? -18.928 -44.141 8.297 1.00 40.62 181 SER A C 1
ATOM 1460 O O . SER A 1 181 ? -18.536 -43.445 7.364 1.00 40.62 181 SER A O 1
ATOM 1462 N N . ILE A 1 182 ? -18.192 -45.071 8.894 1.00 47.84 182 ILE A N 1
ATOM 1463 C CA . ILE A 1 182 ? -16.976 -45.661 8.360 1.00 47.84 182 ILE A CA 1
ATOM 1464 C C . ILE A 1 182 ? -17.409 -46.484 7.142 1.00 47.84 182 ILE A C 1
ATOM 1466 O O . ILE A 1 182 ? -17.921 -47.590 7.281 1.00 47.84 182 ILE A O 1
ATOM 1470 N N . GLY A 1 183 ? -17.248 -45.917 5.949 1.00 39.44 183 GLY A N 1
ATOM 1471 C CA . GLY A 1 183 ? -17.271 -46.671 4.701 1.00 39.44 183 GLY A CA 1
ATOM 1472 C C . GLY A 1 183 ? -15.877 -47.231 4.455 1.00 39.44 183 GLY A C 1
ATOM 1473 O O . GLY A 1 183 ? -14.953 -46.474 4.163 1.00 39.44 183 GLY A O 1
ATOM 1474 N N . GLN A 1 184 ? -15.716 -48.540 4.636 1.00 43.03 184 GLN A N 1
ATOM 1475 C CA . GLN A 1 184 ? -14.482 -49.265 4.349 1.00 43.03 184 GLN A CA 1
ATOM 1476 C C . GLN A 1 184 ? -14.076 -49.069 2.883 1.00 43.03 184 GLN A C 1
ATOM 1478 O O . GLN A 1 184 ? -14.848 -49.351 1.969 1.00 43.03 184 GLN A O 1
ATOM 1483 N N . PHE A 1 185 ? -12.845 -48.609 2.661 1.00 37.31 185 PHE A N 1
ATOM 1484 C CA . PHE A 1 185 ? -12.219 -48.611 1.345 1.00 37.31 185 PHE A CA 1
ATOM 1485 C C . PHE A 1 185 ? -11.464 -49.936 1.194 1.00 37.31 185 PHE A C 1
ATOM 1487 O O . PHE A 1 185 ? -10.341 -50.080 1.675 1.00 37.31 185 PHE A O 1
ATOM 1494 N N . SER A 1 186 ? -12.104 -50.926 0.572 1.00 38.28 186 SER A N 1
ATOM 1495 C CA . SER A 1 186 ? -11.437 -52.160 0.153 1.00 38.28 186 SER A CA 1
ATOM 1496 C C . SER A 1 186 ? -10.801 -51.947 -1.215 1.00 38.28 186 SER A C 1
ATOM 1498 O O . SER A 1 186 ? -11.452 -51.576 -2.190 1.00 38.28 186 SER A O 1
ATOM 1500 N N . SER A 1 187 ? -9.493 -52.143 -1.253 1.00 41.50 187 SER A N 1
ATOM 1501 C CA . SER A 1 187 ? -8.620 -52.000 -2.404 1.00 41.50 187 SER A CA 1
ATOM 1502 C C . SER A 1 187 ? -8.707 -53.189 -3.375 1.00 41.50 187 SER A C 1
ATOM 1504 O O . SER A 1 187 ? -9.023 -54.314 -2.999 1.00 41.50 187 SER A O 1
ATOM 1506 N N . THR A 1 188 ? -8.281 -52.908 -4.612 1.00 43.94 188 THR A N 1
ATOM 1507 C CA . THR A 1 188 ? -7.823 -53.816 -5.685 1.00 43.94 188 THR A CA 1
ATOM 1508 C C . THR A 1 188 ? -8.849 -54.343 -6.704 1.00 43.94 188 THR A C 1
ATOM 1510 O O . THR A 1 188 ? -9.580 -55.293 -6.461 1.00 43.94 188 THR A O 1
ATOM 1513 N N . SER A 1 189 ? -8.763 -53.833 -7.942 1.00 36.34 189 SER A N 1
ATOM 1514 C CA . SER A 1 189 ? -8.804 -54.697 -9.133 1.00 36.34 189 SER A CA 1
ATOM 1515 C C . SER A 1 189 ? -8.076 -54.060 -10.330 1.00 36.34 189 SER A C 1
ATOM 1517 O O . SER A 1 189 ? -8.559 -53.108 -10.934 1.00 36.34 189 SER A O 1
ATOM 1519 N N . LYS A 1 190 ? -6.901 -54.620 -10.638 1.00 38.81 190 LYS A N 1
ATOM 1520 C CA . LYS A 1 190 ? -6.297 -54.833 -11.968 1.00 38.81 190 LYS A CA 1
ATOM 1521 C C . LYS A 1 190 ? -6.481 -53.728 -13.026 1.00 38.81 190 LYS A C 1
ATOM 1523 O O . LYS A 1 190 ? -7.432 -53.733 -13.799 1.00 38.81 190 LYS A O 1
ATOM 1528 N N . PHE A 1 191 ? -5.462 -52.877 -13.144 1.00 34.09 191 PHE A N 1
ATOM 1529 C CA . PHE A 1 191 ? -5.152 -52.163 -14.383 1.00 34.09 191 PHE A CA 1
ATOM 1530 C C . PHE A 1 191 ? -4.584 -53.180 -15.381 1.00 34.09 191 PHE A C 1
ATOM 1532 O O . PHE A 1 191 ? -3.494 -53.709 -15.172 1.00 34.09 191 PHE A O 1
ATOM 1539 N N . GLN A 1 192 ? -5.357 -53.516 -16.411 1.00 41.22 192 GLN A N 1
ATOM 1540 C CA . GLN A 1 192 ? -4.932 -54.404 -17.487 1.00 41.22 192 GLN A CA 1
ATOM 1541 C C . GLN A 1 192 ? -4.722 -53.559 -18.745 1.00 41.22 192 GLN A C 1
ATOM 1543 O O . GLN A 1 192 ? -5.650 -52.924 -19.246 1.00 41.22 192 GLN A O 1
ATOM 1548 N N . GLU A 1 193 ? -3.472 -53.530 -19.204 1.00 42.94 193 GLU A N 1
ATOM 1549 C CA . GLU A 1 193 ? -3.011 -52.878 -20.426 1.00 42.94 193 GLU A CA 1
ATOM 1550 C C . GLU A 1 193 ? -3.859 -53.264 -21.640 1.00 42.94 193 GLU A C 1
ATOM 1552 O O . GLU A 1 193 ? -4.064 -54.444 -21.933 1.00 42.94 193 GLU A O 1
ATOM 1557 N N . ARG A 1 194 ? -4.269 -52.259 -22.417 1.00 35.44 194 ARG A N 1
ATOM 1558 C CA . ARG A 1 194 ? -4.560 -52.414 -23.846 1.00 35.44 194 ARG A CA 1
ATOM 1559 C C . ARG A 1 194 ? -4.035 -51.201 -24.608 1.00 35.44 194 ARG A C 1
ATOM 1561 O O . ARG A 1 194 ? -4.797 -50.330 -25.011 1.00 35.44 194 ARG A O 1
ATOM 1568 N N . HIS A 1 195 ? -2.726 -51.177 -24.848 1.00 40.69 195 HIS A N 1
ATOM 1569 C CA . HIS A 1 195 ? -2.185 -50.468 -26.004 1.00 40.69 195 HIS A CA 1
ATOM 1570 C C . HIS A 1 195 ? -2.470 -51.321 -27.246 1.00 40.69 195 HIS A C 1
ATOM 1572 O O . HIS A 1 195 ? -1.856 -52.367 -27.441 1.00 40.69 195 HIS A O 1
ATOM 1578 N N . LYS A 1 196 ? -3.426 -50.900 -28.081 1.00 42.78 196 LYS A N 1
ATOM 1579 C CA . LYS A 1 196 ? -3.482 -51.348 -29.477 1.00 42.78 196 LYS A CA 1
ATOM 1580 C C . LYS A 1 196 ? -2.690 -50.351 -30.314 1.00 42.78 196 LYS A C 1
ATOM 1582 O O . LYS A 1 196 ? -2.998 -49.163 -30.320 1.00 42.78 196 LYS A O 1
ATOM 1587 N N . ALA A 1 197 ? -1.657 -50.869 -30.967 1.00 41.06 197 ALA A N 1
ATOM 1588 C CA . ALA A 1 197 ? -0.849 -50.177 -31.952 1.00 41.06 197 ALA A CA 1
ATOM 1589 C C . ALA A 1 197 ? -1.728 -49.639 -33.092 1.00 41.06 197 ALA A C 1
ATOM 1591 O O . ALA A 1 197 ? -2.562 -50.364 -33.635 1.00 41.06 197 ALA A O 1
ATOM 1592 N N . VAL A 1 198 ? -1.528 -48.371 -33.447 1.00 45.50 198 VAL A N 1
ATOM 1593 C CA . VAL A 1 198 ? -1.995 -47.806 -34.714 1.00 45.50 198 VAL A CA 1
ATOM 1594 C C . VAL A 1 198 ? -0.952 -48.184 -35.761 1.00 45.50 198 VAL A C 1
ATOM 1596 O O . VAL A 1 198 ? 0.215 -47.819 -35.629 1.00 45.50 198 VAL A O 1
ATOM 1599 N N . ASN A 1 199 ? -1.365 -48.971 -36.752 1.00 39.44 199 ASN A N 1
ATOM 1600 C CA . ASN A 1 199 ? -0.517 -49.398 -37.857 1.00 39.44 199 ASN A CA 1
ATOM 1601 C C . ASN A 1 199 ? -0.443 -48.259 -38.887 1.00 39.44 199 ASN A C 1
ATOM 1603 O O . ASN A 1 199 ? -1.468 -47.835 -39.416 1.00 39.44 199 ASN A O 1
ATOM 1607 N N . ILE A 1 200 ? 0.756 -47.727 -39.118 1.00 48.22 200 ILE A N 1
ATOM 1608 C CA . ILE A 1 200 ? 1.022 -46.658 -40.086 1.00 48.22 200 ILE A CA 1
ATOM 1609 C C . ILE A 1 200 ? 1.376 -47.338 -41.410 1.00 48.22 200 ILE A C 1
ATOM 1611 O O . ILE A 1 200 ? 2.541 -47.626 -41.667 1.00 48.22 200 ILE A O 1
ATOM 1615 N N . SER A 1 201 ? 0.367 -47.643 -42.225 1.00 47.56 201 SER A N 1
ATOM 1616 C CA . SER A 1 201 ? 0.580 -48.063 -43.620 1.00 47.56 201 SER A CA 1
ATOM 1617 C C . SER A 1 201 ? -0.530 -47.666 -44.600 1.00 47.56 201 SER A C 1
ATOM 1619 O O . SER A 1 201 ? -0.381 -47.944 -45.782 1.00 47.56 201 SER A O 1
ATOM 1621 N N . ASP A 1 202 ? -1.578 -46.956 -44.173 1.00 46.41 202 ASP A N 1
ATOM 1622 C CA . ASP A 1 202 ? -2.694 -46.577 -45.060 1.00 46.41 202 ASP A CA 1
ATOM 1623 C C . ASP A 1 202 ? -2.732 -45.064 -45.327 1.00 46.41 202 ASP A C 1
ATOM 1625 O O . ASP A 1 202 ? -3.750 -44.397 -45.144 1.00 46.41 202 ASP A O 1
ATOM 1629 N N . ILE A 1 203 ? -1.592 -44.510 -45.747 1.00 50.34 203 ILE A N 1
ATOM 1630 C CA . ILE A 1 203 ? -1.538 -43.213 -46.432 1.00 50.34 203 ILE A CA 1
ATOM 1631 C C . ILE A 1 203 ? -0.677 -43.395 -47.683 1.00 50.34 203 ILE A C 1
ATOM 1633 O O . ILE A 1 203 ? 0.544 -43.268 -47.626 1.00 50.34 203 ILE A O 1
ATOM 1637 N N . ASN A 1 204 ? -1.344 -43.719 -48.788 1.00 45.22 204 ASN A N 1
ATOM 1638 C CA . ASN A 1 204 ? -0.943 -43.406 -50.158 1.00 45.22 204 ASN A CA 1
ATOM 1639 C C . ASN A 1 204 ? -2.200 -42.978 -50.913 1.00 45.22 204 ASN A C 1
ATOM 1641 O O . ASN A 1 204 ? -3.200 -43.726 -50.828 1.00 45.22 204 ASN A O 1
#